Protein AF-A0A9D7J0Q0-F1 (afdb_monomer_lite)

pLDDT: mean 76.33, std 20.13, range [33.0, 96.69]

Sequence (189 aa):
MGLFKSYGYTCNYLFRRQQLNSDLSKLITLQDIDVEIKQIREEIDKLPQRQQELENRFAASVKEYLDLKQQFEDAQSEKIRIETDLENEQARHQKFKTDLMKATNEREYTTAVREIDVTRKNISLMETEILKLMERSKNLNLWWERKLPRWNRVELKWTNNWPNGQSLRKATRLVSKTCRQNVSHCLLS

Foldseek 3Di:
DPDDPPVVVVVVVVVVVVVVVVVVVVVVVVVVVVVVVVVVVVVVVVVVVVVVVVVVVVVVVVVVVVVLVVVLVVLVVVLVVLVVVLVVLVVVLVVLVVQCVVDPDPVSNVVSVVSNVVSVVVNVVSVVSSVVSVVVNVVSVVVVVVCVVVVVVVVVVVVVPDDDDPPVVVVVVVVVVVVVVVVVVVVPD

Secondary structure (DSSP, 8-state):
--SSSHHHHHHHHHHHHHHHHHHHHHHHHHHHHHHHHHHHHHHHHHHHHHHHHHHHHHHHHHHHHHHHHHHHHHHHHHHHHHHHHHHHHHHHHHHHHHHHHH--SHHHHHHHHHHHHHHHHHHHHHHHHHHHHHHHHHHHHHHHHHHHHHHHHHHHHHHTT-S--HHHHHHHHHHHHHHHHHHHHSS--

Structure (mmCIF, N/CA/C/O backbone):
data_AF-A0A9D7J0Q0-F1
#
_entry.id   AF-A0A9D7J0Q0-F1
#
loop_
_atom_site.group_PDB
_atom_site.id
_atom_site.type_symbol
_atom_site.label_atom_id
_atom_site.label_alt_id
_atom_site.label_comp_id
_atom_site.label_asym_id
_atom_site.label_entity_id
_atom_site.label_seq_id
_atom_site.pdbx_PDB_ins_code
_atom_site.Cartn_x
_atom_site.Cartn_y
_atom_site.Cartn_z
_atom_site.occupancy
_atom_site.B_iso_or_equiv
_atom_site.auth_seq_id
_atom_site.auth_comp_id
_atom_site.auth_asym_id
_atom_site.auth_atom_id
_atom_site.pdbx_PDB_model_num
ATOM 1 N N . MET A 1 1 ? 69.320 -9.229 -85.724 1.00 43.78 1 MET A N 1
ATOM 2 C CA . MET A 1 1 ? 68.885 -8.149 -84.806 1.00 43.78 1 MET A CA 1
ATOM 3 C C . MET A 1 1 ? 67.366 -8.181 -84.696 1.00 43.78 1 MET A C 1
ATOM 5 O O . MET A 1 1 ? 66.710 -7.742 -85.625 1.00 43.78 1 MET A O 1
ATOM 9 N N . GLY A 1 2 ? 66.791 -8.752 -83.632 1.00 49.19 2 GLY A N 1
ATOM 10 C CA . GLY A 1 2 ? 65.322 -8.861 -83.553 1.00 49.19 2 GLY A CA 1
ATOM 11 C C . GLY A 1 2 ? 64.697 -9.289 -82.223 1.00 49.19 2 GLY A C 1
ATOM 12 O O . GLY A 1 2 ? 63.479 -9.331 -82.147 1.00 49.19 2 GLY A O 1
ATOM 13 N N . LEU A 1 3 ? 65.469 -9.569 -81.164 1.00 43.19 3 LEU A N 1
ATOM 14 C CA . LEU A 1 3 ? 64.911 -10.136 -79.921 1.00 43.19 3 LEU A CA 1
ATOM 15 C C . LEU A 1 3 ? 64.939 -9.206 -78.696 1.00 43.19 3 LEU A C 1
ATOM 17 O O . LEU A 1 3 ? 64.535 -9.616 -77.616 1.00 43.19 3 LEU A O 1
ATOM 21 N N . PHE A 1 4 ? 65.341 -7.938 -78.837 1.00 42.06 4 PHE A N 1
ATOM 22 C CA . PHE A 1 4 ? 65.471 -7.031 -77.681 1.00 42.06 4 PHE A CA 1
ATOM 23 C C . PHE A 1 4 ? 64.271 -6.101 -77.428 1.00 42.06 4 PHE A C 1
ATOM 25 O O . PHE A 1 4 ? 64.212 -5.456 -76.387 1.00 42.06 4 PHE A O 1
ATOM 32 N N . LYS A 1 5 ? 63.281 -6.036 -78.333 1.00 46.69 5 LYS A N 1
ATOM 33 C CA . LYS A 1 5 ? 62.103 -5.157 -78.164 1.00 46.69 5 LYS A CA 1
ATOM 34 C C . LYS A 1 5 ? 60.914 -5.812 -77.446 1.00 46.69 5 LYS A C 1
ATOM 36 O O . LYS A 1 5 ? 60.019 -5.093 -77.027 1.00 46.69 5 LYS A O 1
ATOM 41 N N . SER A 1 6 ? 60.898 -7.136 -77.251 1.00 48.69 6 SER A N 1
ATOM 42 C CA . SER A 1 6 ? 59.745 -7.838 -76.650 1.00 48.69 6 SER A CA 1
ATOM 43 C C . SER A 1 6 ? 59.689 -7.767 -75.116 1.00 48.69 6 SER A C 1
ATOM 45 O O . SER A 1 6 ? 58.605 -7.862 -74.547 1.00 48.69 6 SER A O 1
ATOM 47 N N . TYR A 1 7 ? 60.825 -7.582 -74.436 1.00 48.62 7 TYR A N 1
ATOM 48 C CA . TYR A 1 7 ? 60.893 -7.617 -72.965 1.00 48.62 7 TYR A CA 1
ATOM 49 C C . TYR A 1 7 ? 60.497 -6.290 -72.286 1.00 48.62 7 TYR A C 1
ATOM 51 O O . TYR A 1 7 ? 60.171 -6.276 -71.102 1.00 48.62 7 TYR A O 1
ATOM 59 N N . GLY A 1 8 ? 60.472 -5.171 -73.023 1.00 49.75 8 GLY A N 1
ATOM 60 C CA . GLY A 1 8 ? 60.047 -3.867 -72.492 1.00 49.75 8 GLY A CA 1
ATOM 61 C C . GLY A 1 8 ? 58.525 -3.727 -72.333 1.00 49.75 8 GLY A C 1
ATOM 62 O O . GLY A 1 8 ? 58.056 -3.090 -71.390 1.00 49.75 8 GLY A O 1
ATOM 63 N N . TYR A 1 9 ? 57.742 -4.364 -73.212 1.00 50.78 9 TYR A N 1
ATOM 64 C CA . TYR A 1 9 ? 56.274 -4.291 -73.187 1.00 50.78 9 TYR A CA 1
ATOM 65 C C . TYR A 1 9 ? 55.643 -5.217 -72.135 1.00 50.78 9 TYR A C 1
ATOM 67 O O . TYR A 1 9 ? 54.609 -4.878 -71.560 1.00 50.78 9 TYR A O 1
ATOM 75 N N . THR A 1 10 ? 56.272 -6.354 -71.823 1.00 52.38 10 THR A N 1
ATOM 76 C CA . THR A 1 10 ? 55.788 -7.294 -70.796 1.00 52.38 10 THR A CA 1
ATOM 77 C C . THR A 1 10 ? 56.057 -6.795 -69.373 1.00 52.38 10 THR A C 1
ATOM 79 O O . THR A 1 10 ? 55.220 -6.988 -68.493 1.00 52.38 10 THR A O 1
ATOM 82 N N . CYS A 1 11 ? 57.159 -6.071 -69.149 1.00 51.66 11 CYS A N 1
ATOM 83 C CA . CYS A 1 11 ? 57.497 -5.488 -67.845 1.00 51.66 11 CYS A CA 1
ATOM 84 C C . CYS A 1 11 ? 56.530 -4.353 -67.435 1.00 51.66 11 CYS A C 1
ATOM 86 O O . CYS A 1 11 ? 56.058 -4.310 -66.299 1.00 51.66 11 CYS A O 1
ATOM 88 N N . ASN A 1 12 ? 56.135 -3.487 -68.380 1.00 58.19 12 ASN A N 1
ATOM 89 C CA . ASN A 1 12 ? 55.173 -2.402 -68.127 1.00 58.19 12 ASN A CA 1
ATOM 90 C C . ASN A 1 12 ? 53.746 -2.937 -67.868 1.00 58.19 12 ASN A C 1
ATOM 92 O O . ASN A 1 12 ? 53.028 -2.432 -67.004 1.00 58.19 12 ASN A O 1
ATOM 96 N N . TYR A 1 13 ? 53.350 -4.016 -68.557 1.00 63.59 13 TYR A N 1
ATOM 97 C CA . TYR A 1 13 ? 52.051 -4.663 -68.346 1.00 63.59 13 TYR A CA 1
ATOM 98 C C . TYR A 1 13 ? 51.945 -5.338 -66.968 1.00 63.59 13 TYR A C 1
ATOM 100 O O . TYR A 1 13 ? 50.916 -5.227 -66.302 1.00 63.59 13 TYR A O 1
ATOM 108 N N . LEU A 1 14 ? 53.014 -5.995 -66.505 1.00 63.38 14 LEU A N 1
ATOM 109 C CA . LEU A 1 14 ? 53.053 -6.635 -65.186 1.00 63.38 14 LEU A CA 1
ATOM 110 C C . LEU A 1 14 ? 53.037 -5.613 -64.041 1.00 63.38 14 LEU A C 1
ATOM 112 O O . LEU A 1 14 ? 52.266 -5.786 -63.098 1.00 63.38 14 LEU A O 1
ATOM 116 N N . PHE A 1 15 ? 53.807 -4.526 -64.149 1.00 68.88 15 PHE A N 1
ATOM 117 C CA . PHE A 1 15 ? 53.822 -3.459 -63.142 1.00 68.88 15 PHE A CA 1
ATOM 118 C C . PHE A 1 15 ? 52.465 -2.745 -63.042 1.00 68.88 15 PHE A C 1
ATOM 120 O O . PHE A 1 15 ? 51.911 -2.605 -61.953 1.00 68.88 15 PHE A O 1
ATOM 127 N N . ARG A 1 16 ? 51.857 -2.390 -64.184 1.00 71.25 16 ARG A N 1
ATOM 128 C CA . ARG A 1 16 ? 50.518 -1.782 -64.219 1.00 71.25 16 ARG A CA 1
ATOM 129 C C . ARG A 1 16 ? 49.450 -2.709 -63.636 1.00 71.25 16 ARG A C 1
ATOM 131 O O . ARG A 1 16 ? 48.559 -2.243 -62.937 1.00 71.25 16 ARG A O 1
ATOM 138 N N . ARG A 1 17 ? 49.539 -4.017 -63.888 1.00 71.19 17 ARG A N 1
ATOM 139 C CA . ARG A 1 17 ? 48.609 -5.013 -63.333 1.00 71.19 17 ARG A CA 1
ATOM 140 C C . ARG A 1 17 ? 48.770 -5.181 -61.820 1.00 71.19 17 ARG A C 1
ATOM 142 O O . ARG A 1 17 ? 47.769 -5.307 -61.126 1.00 71.19 17 ARG A O 1
ATOM 149 N N . GLN A 1 18 ? 49.997 -5.149 -61.301 1.00 74.31 18 GLN A N 1
ATOM 150 C CA . GLN A 1 18 ? 50.245 -5.161 -59.854 1.00 74.31 18 GLN A CA 1
ATOM 151 C C . GLN A 1 18 ? 49.706 -3.896 -59.177 1.00 74.31 18 GLN A C 1
ATOM 153 O O . GLN A 1 18 ? 49.067 -3.991 -58.131 1.00 74.31 18 GLN A O 1
ATOM 158 N N . GLN A 1 19 ? 49.893 -2.732 -59.802 1.00 76.69 19 GLN A N 1
ATOM 159 C CA . GLN A 1 19 ? 49.369 -1.463 -59.304 1.00 76.69 19 GLN A CA 1
ATOM 160 C C . GLN A 1 19 ? 47.833 -1.435 -59.323 1.00 76.69 19 GLN A C 1
ATOM 162 O O . GLN A 1 19 ? 47.224 -1.133 -58.304 1.00 76.69 19 GLN A O 1
ATOM 167 N N . LEU A 1 20 ? 47.208 -1.877 -60.421 1.00 82.75 20 LEU A N 1
ATOM 168 C CA . LEU A 1 20 ? 45.753 -2.042 -60.518 1.00 82.75 20 LEU A CA 1
ATOM 169 C C . LEU A 1 20 ? 45.203 -3.008 -59.461 1.00 82.75 20 LEU A C 1
ATOM 171 O O . LEU A 1 20 ? 44.183 -2.712 -58.853 1.00 82.75 20 LEU A O 1
ATOM 175 N N . ASN A 1 21 ? 45.878 -4.130 -59.198 1.00 82.19 21 ASN A N 1
ATOM 176 C CA . ASN A 1 21 ? 45.465 -5.065 -58.148 1.00 82.19 21 ASN A CA 1
ATOM 177 C C . ASN A 1 21 ? 45.582 -4.453 -56.741 1.00 82.19 21 ASN A C 1
ATOM 179 O O . ASN A 1 21 ? 44.721 -4.695 -55.901 1.00 82.19 21 ASN A O 1
ATOM 183 N N . SER A 1 22 ? 46.624 -3.656 -56.489 1.00 86.31 22 SER A N 1
ATOM 184 C CA . SER A 1 22 ? 46.800 -2.905 -55.237 1.00 86.31 22 SER A CA 1
ATOM 185 C C . SER A 1 22 ? 45.734 -1.820 -55.068 1.00 86.31 22 SER A C 1
ATOM 187 O O . SER A 1 22 ? 45.232 -1.594 -53.974 1.00 86.31 22 SER A O 1
ATOM 189 N N . ASP A 1 23 ? 45.392 -1.110 -56.136 1.00 85.50 23 ASP A N 1
ATOM 190 C CA . ASP A 1 23 ? 44.391 -0.048 -56.060 1.00 85.50 23 ASP A CA 1
ATOM 191 C C . ASP A 1 23 ? 42.982 -0.638 -55.929 1.00 85.50 23 ASP A C 1
ATOM 193 O O . ASP A 1 23 ? 42.169 -0.124 -55.165 1.00 85.50 23 ASP A O 1
ATOM 197 N N . LEU A 1 24 ? 42.724 -1.788 -56.561 1.00 88.00 24 LEU A N 1
ATOM 198 C CA . LEU A 1 24 ? 41.490 -2.546 -56.373 1.00 88.00 24 LEU A CA 1
ATOM 199 C C . LEU A 1 24 ? 41.361 -3.082 -54.940 1.00 88.00 24 LEU A C 1
ATOM 201 O O . LEU A 1 24 ? 40.282 -2.987 -54.362 1.00 88.00 24 LEU A O 1
ATOM 205 N N . SER A 1 25 ? 42.439 -3.596 -54.335 1.00 87.56 25 SER A N 1
ATOM 206 C CA . SER A 1 25 ? 42.388 -4.065 -52.944 1.00 87.56 25 SER A CA 1
ATOM 207 C C . SER A 1 25 ? 42.114 -2.924 -51.963 1.00 87.56 25 SER A C 1
ATOM 209 O O . SER A 1 25 ? 41.296 -3.090 -51.062 1.00 87.56 25 SER A O 1
ATOM 211 N N . LYS A 1 26 ? 42.705 -1.741 -52.179 1.00 89.94 26 LYS A N 1
ATOM 212 C CA . LYS A 1 26 ? 42.397 -0.535 -51.390 1.00 89.94 26 LYS A CA 1
ATOM 213 C C . LYS A 1 26 ? 40.935 -0.109 -51.533 1.00 89.94 26 LYS A C 1
ATOM 215 O O . LYS A 1 26 ? 40.311 0.262 -50.542 1.00 89.94 26 LYS A O 1
ATOM 220 N N . LEU A 1 27 ? 40.378 -0.172 -52.743 1.00 92.12 27 LEU A N 1
ATOM 221 C CA . LEU A 1 27 ? 38.968 0.152 -52.977 1.00 92.12 27 LEU A CA 1
ATOM 222 C C . LEU A 1 27 ? 38.024 -0.836 -52.286 1.00 92.12 27 LEU A C 1
ATOM 224 O O . LEU A 1 27 ? 37.023 -0.402 -51.726 1.00 92.12 27 LEU A O 1
ATOM 228 N N . ILE A 1 28 ? 38.364 -2.128 -52.262 1.00 92.12 28 ILE A N 1
ATOM 229 C CA . ILE A 1 28 ? 37.602 -3.139 -51.514 1.00 92.12 28 ILE A CA 1
ATOM 230 C C . ILE A 1 28 ? 37.645 -2.824 -50.016 1.00 92.12 28 ILE A C 1
ATOM 232 O O . ILE A 1 28 ? 36.597 -2.721 -49.392 1.00 92.12 28 ILE A O 1
ATOM 236 N N . THR A 1 29 ? 38.828 -2.547 -49.452 1.00 91.94 29 THR A N 1
ATOM 237 C CA . THR A 1 29 ? 38.927 -2.192 -48.024 1.00 91.94 29 THR A CA 1
ATOM 238 C C . THR A 1 29 ? 38.162 -0.917 -47.674 1.00 91.94 29 THR A C 1
ATOM 240 O O . THR A 1 29 ? 37.575 -0.826 -46.602 1.00 91.94 29 THR A O 1
ATOM 243 N N . LEU A 1 30 ? 38.138 0.069 -48.575 1.00 93.69 30 LEU A N 1
ATOM 244 C CA . LEU A 1 30 ? 37.361 1.290 -48.376 1.00 93.69 30 LEU A CA 1
ATOM 245 C C . LEU A 1 30 ? 35.856 0.999 -48.411 1.00 93.69 30 LEU A C 1
ATOM 247 O O . LEU A 1 30 ? 35.118 1.523 -47.583 1.00 93.69 30 LEU A O 1
ATOM 251 N N . GLN A 1 31 ? 35.414 0.142 -49.332 1.00 93.62 31 GLN A N 1
ATOM 252 C CA . GLN A 1 31 ? 34.022 -0.283 -49.417 1.00 93.62 31 GLN A CA 1
ATOM 253 C C . GLN A 1 31 ? 33.580 -1.041 -48.159 1.00 93.62 31 GLN A C 1
ATOM 255 O O . GLN A 1 31 ? 32.482 -0.787 -47.667 1.00 93.62 31 GLN A O 1
ATOM 260 N N . ASP A 1 32 ? 34.424 -1.924 -47.624 1.00 94.19 32 ASP A N 1
ATOM 261 C CA . ASP A 1 32 ? 34.142 -2.651 -46.383 1.00 94.19 32 ASP A CA 1
ATOM 262 C C . ASP A 1 32 ? 33.976 -1.674 -45.207 1.00 94.19 32 ASP A C 1
ATOM 264 O O . ASP A 1 32 ? 32.974 -1.725 -44.492 1.00 94.19 32 ASP A O 1
ATOM 268 N N . ILE A 1 33 ? 34.890 -0.704 -45.079 1.00 92.94 33 ILE A N 1
ATOM 269 C CA . ILE A 1 33 ? 34.807 0.359 -44.067 1.00 92.94 33 ILE A CA 1
ATOM 270 C C . ILE A 1 33 ? 33.535 1.203 -44.251 1.00 92.94 33 ILE A C 1
ATOM 272 O O . ILE A 1 33 ? 32.860 1.524 -43.275 1.00 92.94 33 ILE A O 1
ATOM 276 N N . ASP A 1 34 ? 33.160 1.549 -45.483 1.00 94.69 34 ASP A N 1
ATOM 277 C CA . ASP A 1 34 ? 31.934 2.307 -45.755 1.00 94.69 34 ASP A CA 1
ATOM 278 C C . ASP A 1 34 ? 30.666 1.523 -45.379 1.00 94.69 34 ASP A C 1
ATOM 280 O O . ASP A 1 34 ? 29.681 2.113 -44.919 1.00 94.69 34 ASP A O 1
ATOM 284 N N . VAL A 1 35 ? 30.668 0.198 -45.555 1.00 94.62 35 VAL A N 1
ATOM 285 C CA . VAL A 1 35 ? 29.573 -0.680 -45.116 1.00 94.62 35 VAL A CA 1
ATOM 286 C C . VAL A 1 35 ? 29.506 -0.732 -43.590 1.00 94.62 35 VAL A C 1
ATOM 288 O O . VAL A 1 35 ? 28.417 -0.567 -43.037 1.00 94.62 35 VAL A O 1
ATOM 291 N N . GLU A 1 36 ? 30.640 -0.875 -42.905 1.00 93.44 36 GLU A N 1
ATOM 292 C CA . GLU A 1 36 ? 30.705 -0.835 -41.438 1.00 93.44 36 GLU A CA 1
ATOM 293 C C . GLU A 1 36 ? 30.216 0.511 -40.883 1.00 93.44 36 GLU A C 1
ATOM 295 O O . GLU A 1 36 ? 29.391 0.552 -39.968 1.00 93.44 36 GLU A O 1
ATOM 300 N N . ILE A 1 37 ? 30.636 1.632 -41.482 1.00 92.50 37 ILE A N 1
ATOM 301 C CA . ILE A 1 37 ? 30.180 2.973 -41.092 1.00 92.50 37 ILE A CA 1
ATOM 302 C C . ILE A 1 37 ? 28.661 3.094 -41.244 1.00 92.50 37 ILE A C 1
ATOM 304 O O . ILE A 1 37 ? 28.004 3.671 -40.374 1.00 92.50 37 ILE A O 1
ATOM 308 N N . LYS A 1 38 ? 28.084 2.566 -42.329 1.00 93.19 38 LYS A N 1
ATOM 309 C CA . LYS A 1 38 ? 26.626 2.573 -42.526 1.00 93.19 38 LYS A CA 1
ATOM 310 C C . LYS A 1 38 ? 25.908 1.751 -41.461 1.00 93.19 38 LYS A C 1
ATOM 312 O O . LYS A 1 38 ? 24.950 2.252 -40.881 1.00 93.19 38 LYS A O 1
ATOM 317 N N . GLN A 1 39 ? 26.397 0.552 -41.151 1.00 92.06 39 GLN A N 1
ATOM 318 C CA . GLN A 1 39 ? 25.819 -0.298 -40.105 1.00 92.06 39 GLN A CA 1
ATOM 319 C C . GLN A 1 39 ? 25.850 0.392 -38.736 1.00 92.06 39 GLN A C 1
ATOM 321 O O . GLN A 1 39 ? 24.825 0.461 -38.060 1.00 92.06 39 GLN A O 1
ATOM 326 N N . ILE A 1 40 ? 26.987 0.985 -38.360 1.00 90.88 40 ILE A N 1
ATOM 327 C CA . ILE A 1 40 ? 27.129 1.712 -37.091 1.00 90.88 40 ILE A CA 1
ATOM 328 C C . ILE A 1 40 ? 26.181 2.917 -37.038 1.00 90.88 40 ILE A C 1
ATOM 330 O O . ILE A 1 40 ? 25.560 3.167 -36.007 1.00 90.88 40 ILE A O 1
ATOM 334 N N . ARG A 1 41 ? 26.022 3.659 -38.141 1.00 90.81 41 ARG A N 1
ATOM 335 C CA . ARG A 1 41 ? 25.072 4.783 -38.209 1.00 90.81 41 ARG A CA 1
ATOM 336 C C . ARG A 1 41 ? 23.630 4.320 -38.031 1.00 90.81 41 ARG A C 1
ATOM 338 O O . ARG A 1 41 ? 22.913 4.898 -37.223 1.00 90.81 41 ARG A O 1
ATOM 345 N N . GLU A 1 42 ? 23.231 3.242 -38.700 1.00 91.19 42 GLU A N 1
ATOM 346 C CA . GLU A 1 42 ? 21.897 2.664 -38.520 1.00 91.19 42 GLU A CA 1
ATOM 347 C C . GLU A 1 42 ? 21.654 2.178 -37.086 1.00 91.19 42 GLU A C 1
ATOM 349 O O . GLU A 1 42 ? 20.531 2.252 -36.585 1.00 91.19 42 GLU A O 1
ATOM 354 N N . GLU A 1 43 ? 22.678 1.651 -36.413 1.00 87.25 43 GLU A N 1
ATOM 355 C CA . GLU A 1 43 ? 22.579 1.288 -35.001 1.00 87.25 43 GLU A CA 1
ATOM 356 C C . GLU A 1 43 ? 22.410 2.519 -34.111 1.00 87.25 43 GLU A C 1
ATOM 358 O O . GLU A 1 43 ? 21.527 2.513 -33.251 1.00 87.25 43 GLU A O 1
ATOM 363 N N . ILE A 1 44 ? 23.187 3.582 -34.348 1.00 89.19 44 ILE A N 1
ATOM 364 C CA . ILE A 1 44 ? 23.072 4.861 -33.633 1.00 89.19 44 ILE A CA 1
ATOM 365 C C . ILE A 1 44 ? 21.671 5.450 -33.800 1.00 89.19 44 ILE A C 1
ATOM 367 O O . ILE A 1 44 ? 21.079 5.866 -32.807 1.00 89.19 44 ILE A O 1
ATOM 371 N N . ASP A 1 45 ? 21.105 5.409 -35.005 1.00 89.31 45 ASP A N 1
ATOM 372 C CA . ASP A 1 45 ? 19.760 5.924 -35.280 1.00 89.31 45 ASP A CA 1
ATOM 373 C C . ASP A 1 45 ? 18.661 5.105 -34.576 1.00 89.31 45 ASP A C 1
ATOM 375 O O . ASP A 1 45 ? 17.614 5.638 -34.206 1.00 89.31 45 ASP A O 1
ATOM 379 N N . LYS A 1 46 ? 18.905 3.813 -34.309 1.00 87.62 46 LYS A N 1
ATOM 380 C CA . LYS A 1 46 ? 17.989 2.931 -33.556 1.00 87.62 46 LYS A CA 1
ATOM 381 C C . LYS A 1 46 ? 18.119 3.079 -32.034 1.00 87.62 46 LYS A C 1
ATOM 383 O O . LYS A 1 46 ? 17.186 2.726 -31.306 1.00 87.62 46 LYS A O 1
ATOM 388 N N . LEU A 1 47 ? 19.249 3.573 -31.519 1.00 81.06 47 LEU A N 1
ATOM 389 C CA . LEU A 1 47 ? 19.462 3.787 -30.082 1.00 81.06 47 LEU A CA 1
ATOM 390 C C . LEU A 1 47 ? 18.455 4.743 -29.419 1.00 81.06 47 LEU A C 1
ATOM 392 O O . LEU A 1 47 ? 17.944 4.353 -28.368 1.00 81.06 47 LEU A O 1
ATOM 396 N N . PRO A 1 48 ? 18.121 5.936 -29.958 1.00 85.44 48 PRO A N 1
ATOM 397 C CA . PRO A 1 48 ? 17.184 6.849 -29.302 1.00 85.44 48 PRO A CA 1
ATOM 398 C C . PRO A 1 48 ? 15.789 6.234 -29.159 1.00 85.44 48 PRO A C 1
ATOM 400 O O . PRO A 1 48 ? 15.171 6.361 -28.106 1.00 85.44 48 PRO A O 1
ATOM 403 N N . GLN A 1 49 ? 15.322 5.483 -30.161 1.00 84.00 49 GLN A N 1
ATOM 404 C CA . GLN A 1 49 ? 14.044 4.777 -30.071 1.00 84.00 49 GLN A CA 1
ATOM 405 C C . GLN A 1 49 ? 14.070 3.717 -28.960 1.00 84.00 49 GLN A C 1
ATOM 407 O O . GLN A 1 49 ? 13.165 3.658 -28.128 1.00 84.00 49 GLN A O 1
ATOM 412 N N . ARG A 1 50 ? 15.141 2.915 -28.885 1.00 78.75 50 ARG A N 1
ATOM 413 C CA . ARG A 1 50 ? 15.318 1.922 -27.812 1.00 78.75 50 ARG A CA 1
ATOM 414 C C . ARG A 1 50 ? 15.415 2.569 -26.431 1.00 78.75 50 ARG A C 1
ATOM 416 O O . ARG A 1 50 ? 14.888 2.015 -25.468 1.00 78.75 50 ARG A O 1
ATOM 423 N N . GLN A 1 51 ? 16.080 3.720 -26.326 1.00 79.31 51 GLN A N 1
ATOM 424 C CA . GLN A 1 51 ? 16.159 4.497 -25.089 1.00 79.31 51 GLN A CA 1
ATOM 425 C C . GLN A 1 51 ? 14.773 4.973 -24.665 1.00 79.31 51 GLN A C 1
ATOM 427 O O . GLN A 1 51 ? 14.370 4.703 -23.538 1.00 79.31 51 GLN A O 1
ATOM 432 N N . GLN A 1 52 ? 14.007 5.571 -25.576 1.00 78.75 52 GLN A N 1
ATOM 433 C CA . GLN A 1 52 ? 12.664 6.060 -25.283 1.00 78.75 52 GLN A CA 1
ATOM 434 C C . GLN A 1 52 ? 11.709 4.928 -24.877 1.00 78.75 52 GLN A C 1
ATOM 436 O O . GLN A 1 52 ? 10.951 5.056 -23.917 1.00 78.75 52 GLN A O 1
ATOM 441 N N . GLU A 1 53 ? 11.759 3.781 -25.556 1.00 79.94 53 GLU A N 1
ATOM 442 C CA . GLU A 1 53 ? 10.976 2.601 -25.174 1.00 79.94 53 GLU A CA 1
ATOM 443 C C . GLU A 1 53 ? 11.331 2.104 -23.766 1.00 79.94 53 GLU A C 1
ATOM 445 O O . GLU A 1 53 ? 10.450 1.724 -22.988 1.00 79.94 53 GLU A O 1
ATOM 450 N N . LEU A 1 54 ? 12.619 2.107 -23.424 1.00 79.50 54 LEU A N 1
ATOM 451 C CA . LEU A 1 54 ? 13.113 1.682 -22.120 1.00 79.50 54 LEU A CA 1
ATOM 452 C C . LEU A 1 54 ? 12.729 2.672 -21.016 1.00 79.50 54 LEU A C 1
ATOM 454 O O . LEU A 1 54 ? 12.276 2.243 -19.955 1.00 79.50 54 LEU A O 1
ATOM 458 N N . GLU A 1 55 ? 12.839 3.973 -21.283 1.00 76.62 55 GLU A N 1
ATOM 459 C CA . GLU A 1 55 ? 12.392 5.048 -20.396 1.00 76.62 55 GLU A CA 1
ATOM 460 C C . GLU A 1 55 ? 10.887 4.968 -20.137 1.00 76.62 55 GLU A C 1
ATOM 462 O O . GLU A 1 55 ? 10.466 5.019 -18.984 1.00 76.62 55 GLU A O 1
ATOM 467 N N . ASN A 1 56 ? 10.075 4.731 -21.170 1.00 77.69 56 ASN A N 1
ATOM 468 C CA . ASN A 1 56 ? 8.627 4.573 -21.029 1.00 77.69 56 ASN A CA 1
ATOM 469 C C . ASN A 1 56 ? 8.262 3.357 -20.167 1.00 77.69 56 ASN A C 1
ATOM 471 O O . ASN A 1 56 ? 7.432 3.451 -19.260 1.00 77.69 56 ASN A O 1
ATOM 475 N N . ARG A 1 57 ? 8.908 2.207 -20.404 1.00 77.00 57 ARG A N 1
ATOM 476 C CA . ARG A 1 57 ? 8.711 0.996 -19.585 1.00 77.00 57 ARG A CA 1
ATOM 477 C C . ARG A 1 57 ? 9.143 1.215 -18.139 1.00 77.00 57 ARG A C 1
ATOM 479 O O . ARG A 1 57 ? 8.503 0.703 -17.216 1.00 77.00 57 ARG A O 1
ATOM 486 N N . PHE A 1 58 ? 10.219 1.968 -17.937 1.00 77.44 58 PHE A N 1
ATOM 487 C CA . PHE A 1 58 ? 10.712 2.307 -16.612 1.00 77.44 58 PHE A CA 1
ATOM 488 C C . PHE A 1 58 ? 9.752 3.248 -15.886 1.00 77.44 58 PHE A C 1
ATOM 490 O O . PHE A 1 58 ? 9.356 2.951 -14.764 1.00 77.44 58 PHE A O 1
ATOM 497 N N . ALA A 1 59 ? 9.305 4.321 -16.538 1.00 73.19 59 ALA A N 1
ATOM 498 C CA . ALA A 1 59 ? 8.333 5.257 -15.988 1.00 73.19 59 ALA A CA 1
ATOM 499 C C . ALA A 1 59 ? 7.024 4.554 -15.598 1.00 73.19 59 ALA A C 1
ATOM 501 O O . ALA A 1 59 ? 6.516 4.776 -14.500 1.00 73.19 59 ALA A O 1
ATOM 502 N N . ALA A 1 60 ? 6.523 3.644 -16.441 1.00 78.00 60 ALA A N 1
ATOM 503 C CA . ALA A 1 60 ? 5.362 2.818 -16.116 1.00 78.00 60 ALA A CA 1
ATOM 504 C C . ALA A 1 60 ? 5.607 1.950 -14.868 1.00 78.00 60 ALA A C 1
ATOM 506 O O . ALA A 1 60 ? 4.805 1.963 -13.938 1.00 78.00 60 ALA A O 1
ATOM 507 N N . SER A 1 61 ? 6.758 1.276 -14.799 1.00 75.69 61 SER A N 1
ATOM 508 C CA . SER A 1 61 ? 7.125 0.430 -13.654 1.00 75.69 61 SER A CA 1
ATOM 509 C C . SER A 1 61 ? 7.297 1.227 -12.355 1.00 75.69 61 SER A C 1
ATOM 511 O O . SER A 1 61 ? 6.947 0.742 -11.282 1.00 75.69 61 SER A O 1
ATOM 513 N N . VAL A 1 62 ? 7.835 2.448 -12.435 1.00 76.69 62 VAL A N 1
ATOM 514 C CA . VAL A 1 62 ? 7.971 3.362 -11.290 1.00 76.69 62 VAL A CA 1
ATOM 515 C C . VAL A 1 62 ? 6.608 3.888 -10.849 1.00 76.69 62 VAL A C 1
ATOM 517 O O . VAL A 1 62 ? 6.353 3.994 -9.654 1.00 76.69 62 VAL A O 1
ATOM 520 N N . LYS A 1 63 ? 5.703 4.185 -11.784 1.00 78.38 63 LYS A N 1
ATOM 521 C CA . LYS A 1 63 ? 4.337 4.592 -11.445 1.00 78.38 63 LYS A CA 1
ATOM 522 C C . LYS A 1 63 ? 3.592 3.473 -10.718 1.00 78.38 63 LYS A C 1
ATOM 524 O O . LYS A 1 63 ? 3.019 3.727 -9.666 1.00 78.38 63 LYS A O 1
ATOM 529 N N . GLU A 1 64 ? 3.659 2.244 -11.232 1.00 81.00 64 GLU A N 1
ATOM 530 C CA . GLU A 1 64 ? 3.117 1.058 -10.552 1.00 81.00 64 GLU A CA 1
ATOM 531 C C . GLU A 1 64 ? 3.726 0.876 -9.155 1.00 81.00 64 GLU A C 1
ATOM 533 O O . GLU A 1 64 ? 3.016 0.564 -8.203 1.00 81.00 64 GLU A O 1
ATOM 538 N N . TYR A 1 65 ? 5.041 1.088 -9.024 1.00 78.38 65 TYR A N 1
ATOM 539 C CA . TYR A 1 65 ? 5.747 1.029 -7.744 1.00 78.38 65 TYR A CA 1
ATOM 540 C C . TYR A 1 65 ? 5.171 2.036 -6.742 1.00 78.38 65 TYR A C 1
ATOM 542 O O . TYR A 1 65 ? 4.870 1.674 -5.606 1.00 78.38 65 TYR A O 1
ATOM 550 N N . LEU A 1 66 ? 5.036 3.297 -7.154 1.00 77.88 66 LEU A N 1
ATOM 551 C CA . LEU A 1 66 ? 4.577 4.371 -6.278 1.00 77.88 66 LEU A CA 1
ATOM 552 C C . LEU A 1 66 ? 3.116 4.178 -5.878 1.00 77.88 66 LEU A C 1
ATOM 554 O O . LEU A 1 66 ? 2.793 4.356 -4.710 1.00 77.88 66 LEU A O 1
ATOM 558 N N . ASP A 1 67 ? 2.267 3.755 -6.813 1.00 84.31 67 ASP A N 1
ATOM 559 C CA . ASP A 1 67 ? 0.859 3.467 -6.540 1.00 84.31 67 ASP A CA 1
ATOM 560 C C . ASP A 1 67 ? 0.705 2.330 -5.524 1.00 84.31 67 ASP A C 1
ATOM 562 O O . ASP A 1 67 ? 0.023 2.468 -4.511 1.00 84.31 67 ASP A O 1
ATOM 566 N N . LEU A 1 68 ? 1.423 1.222 -5.723 1.00 84.19 68 LEU A N 1
ATOM 567 C CA . LEU A 1 68 ? 1.346 0.094 -4.801 1.00 84.19 68 LEU A CA 1
ATOM 568 C C . LEU A 1 68 ? 1.941 0.425 -3.426 1.00 84.19 68 LEU A C 1
ATOM 570 O O . LEU A 1 68 ? 1.481 -0.084 -2.404 1.00 84.19 68 LEU A O 1
ATOM 574 N N . LYS A 1 69 ? 2.958 1.290 -3.389 1.00 82.94 69 LYS A N 1
ATOM 575 C CA . LYS A 1 69 ? 3.517 1.803 -2.141 1.00 82.94 69 LYS A CA 1
ATOM 576 C C . LYS A 1 69 ? 2.490 2.663 -1.401 1.00 82.94 69 LYS A C 1
ATOM 578 O O . LYS A 1 69 ? 2.298 2.449 -0.208 1.00 82.94 69 LYS A O 1
ATOM 583 N N . GLN A 1 70 ? 1.810 3.567 -2.103 1.00 87.00 70 GLN A N 1
ATOM 584 C CA . GLN A 1 70 ? 0.754 4.389 -1.518 1.00 87.00 70 GLN A CA 1
ATOM 585 C C . GLN A 1 70 ? -0.354 3.509 -0.931 1.00 87.00 70 GLN A C 1
ATOM 587 O O . GLN A 1 70 ? -0.706 3.664 0.229 1.00 87.00 70 GLN A O 1
ATOM 592 N N . GLN A 1 71 ? -0.813 2.496 -1.672 1.00 88.19 71 GLN A N 1
ATOM 593 C CA . GLN A 1 71 ? -1.824 1.555 -1.179 1.00 88.19 71 GLN A CA 1
ATOM 594 C C . GLN A 1 71 ? -1.389 0.798 0.086 1.00 88.19 71 GLN A C 1
ATOM 596 O O . GLN A 1 71 ? -2.228 0.453 0.920 1.00 88.19 71 GLN A O 1
ATOM 601 N N . PHE A 1 72 ? -0.095 0.496 0.223 1.00 87.75 72 PHE A N 1
ATOM 602 C CA . PHE A 1 72 ? 0.444 -0.135 1.426 1.00 87.75 72 PHE A CA 1
ATOM 603 C C . PHE A 1 72 ? 0.446 0.829 2.617 1.00 87.75 72 PHE A C 1
ATOM 605 O O . PHE A 1 72 ? 0.015 0.444 3.703 1.00 87.75 72 PHE A O 1
ATOM 612 N N . GLU A 1 73 ? 0.914 2.063 2.416 1.00 87.69 73 GLU A N 1
ATOM 613 C CA . GLU A 1 73 ? 0.931 3.106 3.449 1.00 87.69 73 GLU A CA 1
ATOM 614 C C . GLU A 1 73 ? -0.494 3.456 3.903 1.00 87.69 73 GLU A C 1
ATOM 616 O O . GLU A 1 73 ? -0.763 3.490 5.105 1.00 87.69 73 GLU A O 1
ATOM 621 N N . ASP A 1 74 ? -1.429 3.586 2.962 1.00 91.19 74 ASP A N 1
ATOM 622 C CA . ASP A 1 74 ? -2.847 3.813 3.240 1.00 91.19 74 ASP A CA 1
ATOM 623 C C . ASP A 1 74 ? -3.430 2.667 4.077 1.00 91.19 74 ASP A C 1
ATOM 625 O O . ASP A 1 74 ? -4.013 2.915 5.130 1.00 91.19 74 ASP A O 1
ATOM 629 N N . ALA A 1 75 ? -3.210 1.406 3.679 1.00 90.94 75 ALA A N 1
ATOM 630 C CA . ALA A 1 75 ? -3.695 0.243 4.428 1.00 90.94 75 ALA A CA 1
ATOM 631 C C . ALA A 1 75 ? -3.120 0.161 5.854 1.00 90.94 75 ALA A C 1
ATOM 633 O O . ALA A 1 75 ? -3.816 -0.274 6.770 1.00 90.94 75 ALA A O 1
ATOM 634 N N . GLN A 1 76 ? -1.866 0.575 6.053 1.00 90.94 76 GLN A N 1
ATOM 635 C CA . GLN A 1 76 ? -1.237 0.630 7.375 1.00 90.94 76 GLN A CA 1
ATOM 636 C C . GLN A 1 76 ? -1.808 1.761 8.235 1.00 90.94 76 GLN A C 1
ATOM 638 O O . GLN A 1 76 ? -2.125 1.543 9.402 1.00 90.94 76 GLN A O 1
ATOM 643 N N . SER A 1 77 ? -1.987 2.953 7.663 1.00 93.31 77 SER A N 1
ATOM 644 C CA . SER A 1 77 ? -2.599 4.079 8.378 1.00 93.31 77 SER A CA 1
ATOM 645 C C . SER A 1 77 ? -4.046 3.781 8.786 1.00 93.31 77 SER A C 1
ATOM 647 O O . SER A 1 77 ? -4.445 4.056 9.916 1.00 9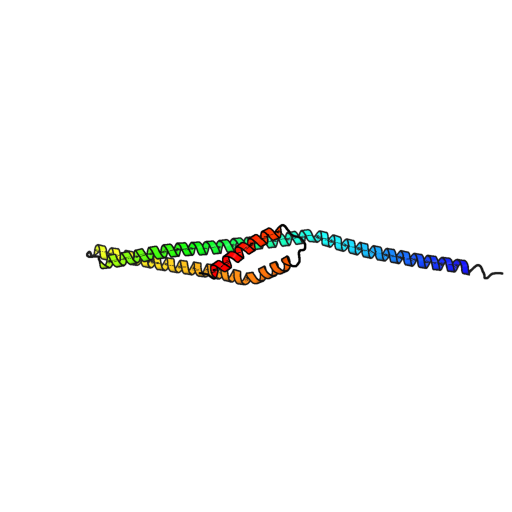3.31 77 SER A O 1
ATOM 649 N N . GLU A 1 78 ? -4.801 3.136 7.896 1.00 93.88 78 GLU A N 1
ATOM 650 C CA . GLU A 1 78 ? -6.173 2.704 8.136 1.00 93.88 78 GLU A CA 1
ATOM 651 C C . GLU A 1 78 ? -6.234 1.664 9.257 1.00 93.88 78 GLU A C 1
ATOM 653 O O . GLU A 1 78 ? -7.038 1.793 10.175 1.00 93.88 78 GLU A O 1
ATOM 658 N N . LYS A 1 79 ? -5.321 0.683 9.246 1.00 93.81 79 LYS A N 1
ATOM 659 C CA . LYS A 1 79 ? -5.196 -0.304 10.323 1.00 93.81 79 LYS A CA 1
ATOM 660 C C . LYS A 1 79 ? -5.009 0.377 11.680 1.00 93.81 79 LYS A C 1
ATOM 662 O O . LYS A 1 79 ? -5.742 0.061 12.608 1.00 93.81 79 LYS A O 1
ATOM 667 N N . ILE A 1 80 ? -4.069 1.318 11.785 1.00 94.19 80 ILE A N 1
ATOM 668 C CA . ILE A 1 80 ? -3.784 2.034 13.041 1.00 94.19 80 ILE A CA 1
ATOM 669 C C . ILE A 1 80 ? -5.016 2.813 13.518 1.00 94.19 80 ILE A C 1
ATOM 671 O O . ILE A 1 80 ? -5.319 2.831 14.714 1.00 94.19 80 ILE A O 1
ATOM 675 N N . ARG A 1 81 ? -5.754 3.440 12.591 1.00 96.12 81 ARG A N 1
ATOM 676 C CA . ARG A 1 81 ? -6.995 4.151 12.918 1.00 96.12 81 ARG A CA 1
ATOM 677 C C . ARG A 1 81 ? -8.033 3.202 13.515 1.00 96.12 81 ARG A C 1
ATOM 679 O O . ARG A 1 81 ? -8.520 3.462 14.609 1.00 96.12 81 ARG A O 1
ATOM 686 N N . ILE A 1 82 ? -8.313 2.087 12.840 1.00 94.62 82 ILE A N 1
ATOM 687 C CA . ILE A 1 82 ? -9.302 1.107 13.309 1.00 94.62 82 ILE A CA 1
ATOM 688 C C . ILE A 1 82 ? -8.849 0.443 14.615 1.00 94.62 82 ILE A C 1
ATOM 690 O O . ILE A 1 82 ? -9.679 0.188 15.478 1.00 94.62 82 ILE A O 1
ATOM 694 N N . GLU A 1 83 ? -7.550 0.204 14.815 1.00 94.56 83 GLU A N 1
ATOM 695 C CA . GLU A 1 83 ? -7.017 -0.295 16.094 1.00 94.56 83 GLU A CA 1
ATOM 696 C C . GLU A 1 83 ? -7.273 0.686 17.246 1.00 94.56 83 GLU A C 1
ATOM 698 O O . GLU A 1 83 ? -7.659 0.269 18.338 1.00 94.56 83 GLU A O 1
ATOM 703 N N . THR A 1 84 ? -7.135 1.988 16.991 1.00 96.38 84 THR A N 1
ATOM 704 C CA . THR A 1 84 ? -7.454 3.031 17.979 1.00 96.38 84 THR A CA 1
ATOM 705 C C . THR A 1 84 ? -8.956 3.066 18.281 1.00 96.38 84 THR A C 1
ATOM 707 O O . THR A 1 84 ? -9.370 3.157 19.438 1.00 96.38 84 THR A O 1
ATOM 710 N N . ASP A 1 85 ? -9.795 2.963 17.249 1.00 95.12 85 ASP A N 1
ATOM 711 C CA . ASP A 1 85 ? -11.252 2.918 17.406 1.00 95.12 85 ASP A CA 1
ATOM 712 C C . ASP A 1 85 ? -11.708 1.649 18.148 1.00 95.12 85 ASP A C 1
ATOM 714 O O . ASP A 1 85 ? -12.597 1.715 19.001 1.00 95.12 85 ASP A O 1
ATOM 718 N N . LEU A 1 86 ? -11.047 0.516 17.899 1.00 96.38 86 LEU A N 1
ATOM 719 C CA . LEU A 1 86 ? -11.268 -0.746 18.598 1.00 96.38 86 LEU A CA 1
ATOM 720 C C . LEU A 1 86 ? -10.968 -0.616 20.095 1.00 96.38 86 LEU A C 1
ATOM 722 O O . LEU A 1 86 ? -11.778 -1.053 20.912 1.00 96.38 86 LEU A O 1
ATOM 726 N N . GLU A 1 87 ? -9.847 0.004 20.471 1.00 95.81 87 GLU A N 1
ATOM 727 C CA . GLU A 1 87 ? -9.499 0.240 21.879 1.00 95.81 87 GLU A CA 1
ATOM 728 C C . GLU A 1 87 ? -10.558 1.113 22.577 1.00 95.81 87 GLU A C 1
ATOM 730 O O . GLU A 1 87 ? -11.007 0.810 23.688 1.00 95.81 87 GLU A O 1
ATOM 735 N N . ASN A 1 88 ? -11.042 2.152 21.891 1.00 96.00 88 ASN A N 1
ATOM 736 C CA . ASN A 1 88 ? -12.114 3.010 22.392 1.00 96.00 88 ASN A CA 1
ATOM 737 C C . ASN A 1 88 ? -13.435 2.244 22.594 1.00 96.00 88 ASN A C 1
ATOM 739 O O . ASN A 1 88 ? -14.098 2.413 23.624 1.00 96.00 88 ASN A O 1
ATOM 743 N N . GLU A 1 89 ? -13.827 1.391 21.644 1.00 94.44 89 GLU A N 1
ATOM 744 C CA . GLU A 1 89 ? -15.029 0.554 21.756 1.00 94.44 89 GLU A CA 1
ATOM 745 C C . GLU A 1 89 ? -14.886 -0.527 22.837 1.00 94.44 89 GLU A C 1
ATOM 747 O O . GLU A 1 89 ? -15.832 -0.774 23.588 1.00 94.44 89 GLU A O 1
ATOM 752 N N . GLN A 1 90 ? -13.698 -1.109 23.014 1.00 95.38 90 GLN A N 1
ATOM 753 C CA . GLN A 1 90 ? -13.405 -2.025 24.121 1.00 95.38 90 GLN A CA 1
ATOM 754 C C . GLN A 1 90 ? -13.522 -1.325 25.482 1.00 95.38 90 GLN A C 1
ATOM 756 O O . GLN A 1 90 ? -14.126 -1.870 26.412 1.00 95.38 90 GLN A O 1
ATOM 761 N N . ALA A 1 91 ? -13.027 -0.090 25.600 1.00 96.38 91 ALA A N 1
ATOM 762 C CA . ALA A 1 91 ? -13.186 0.710 26.811 1.00 96.38 91 ALA A CA 1
ATOM 763 C C . ALA A 1 91 ? -14.665 1.029 27.103 1.00 96.38 91 ALA A C 1
ATOM 765 O O . ALA A 1 91 ? -15.100 0.948 28.255 1.00 96.38 91 ALA A O 1
ATOM 766 N N . ARG A 1 92 ? -15.468 1.349 26.075 1.00 94.06 92 ARG A N 1
ATOM 767 C CA . ARG A 1 92 ? -16.929 1.539 26.199 1.00 94.06 92 ARG A CA 1
ATOM 768 C C . ARG A 1 92 ? -17.634 0.257 26.627 1.00 94.06 92 ARG A C 1
ATOM 770 O O . ARG A 1 92 ? -18.433 0.283 27.560 1.00 94.06 92 ARG A O 1
ATOM 777 N N . HIS A 1 93 ? -17.285 -0.869 26.016 1.00 94.88 93 HIS A N 1
ATOM 778 C CA . HIS A 1 93 ? -17.818 -2.178 26.370 1.00 94.88 93 HIS A CA 1
ATOM 779 C C . HIS A 1 93 ? -17.547 -2.528 27.841 1.00 94.88 93 HIS A C 1
ATOM 781 O O . HIS A 1 93 ? -18.435 -3.008 28.549 1.00 94.88 93 HIS A O 1
ATOM 787 N N . GLN A 1 94 ? -16.339 -2.237 28.333 1.00 95.56 94 GLN A N 1
ATOM 788 C CA . GLN A 1 94 ? -15.997 -2.452 29.736 1.00 95.56 94 GLN A CA 1
ATOM 789 C C . GLN A 1 94 ? -16.788 -1.528 30.673 1.00 95.56 94 GLN A C 1
ATOM 791 O O . GLN A 1 94 ? -17.242 -1.986 31.722 1.00 95.56 94 GLN A O 1
ATOM 796 N N . LYS A 1 95 ? -17.017 -0.264 30.288 1.00 95.19 95 LYS A N 1
ATOM 797 C CA . LYS A 1 95 ? -17.885 0.656 31.042 1.00 95.19 95 LYS A CA 1
ATOM 798 C C . LYS A 1 95 ? -19.311 0.116 31.152 1.00 95.19 95 LYS A C 1
ATOM 800 O O . LYS A 1 95 ? -19.804 -0.032 32.267 1.00 95.19 95 LYS A O 1
ATOM 805 N N . PHE A 1 96 ? -19.923 -0.309 30.046 1.00 94.19 96 PHE A N 1
ATOM 806 C CA . PHE A 1 96 ? -21.277 -0.871 30.078 1.00 94.19 96 PHE A CA 1
ATOM 807 C C . PHE A 1 96 ? -21.372 -2.159 30.902 1.00 94.19 96 PHE A C 1
ATOM 809 O O . PHE A 1 96 ? -22.357 -2.359 31.609 1.00 94.19 96 PHE A O 1
ATOM 816 N N . LYS A 1 97 ? -20.330 -3.002 30.903 1.00 94.00 97 LYS A N 1
ATOM 817 C CA . LYS A 1 97 ? -20.238 -4.141 31.8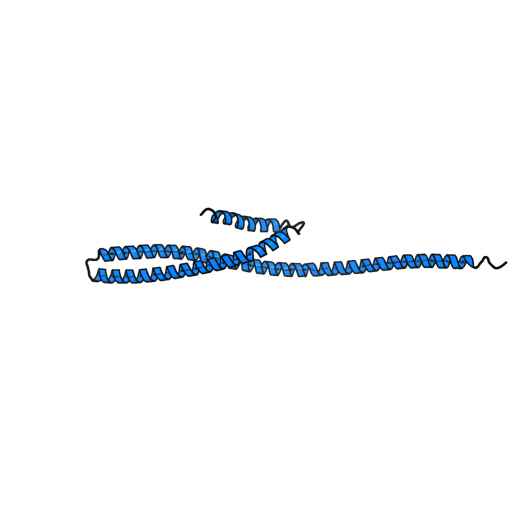32 1.00 94.00 97 LYS A CA 1
ATOM 818 C C . LYS A 1 97 ? -20.231 -3.697 33.292 1.00 94.00 97 LYS A C 1
ATOM 820 O O . LYS A 1 97 ? -20.928 -4.294 34.107 1.00 94.00 97 LYS A O 1
ATOM 825 N N . THR A 1 98 ? -19.469 -2.658 33.634 1.00 94.44 98 THR A N 1
ATOM 826 C CA . THR A 1 98 ? -19.470 -2.131 35.006 1.00 94.44 98 THR A CA 1
ATOM 827 C C . THR A 1 98 ? -20.801 -1.486 35.389 1.00 94.44 98 THR A C 1
ATOM 829 O O . THR A 1 98 ? -21.222 -1.633 36.535 1.00 94.44 98 THR A O 1
ATOM 832 N N . ASP A 1 99 ? -21.484 -0.834 34.448 1.00 92.00 99 ASP A N 1
ATOM 833 C CA . ASP A 1 99 ? -22.801 -0.230 34.670 1.00 92.00 99 ASP A CA 1
ATOM 834 C C . ASP A 1 99 ? -23.872 -1.307 34.866 1.00 92.00 99 ASP A C 1
ATOM 836 O O . ASP A 1 99 ? -24.678 -1.207 35.787 1.00 92.00 99 ASP A O 1
ATOM 840 N N . LEU A 1 100 ? -23.813 -2.399 34.094 1.00 92.62 100 LEU A N 1
ATOM 841 C CA . LEU A 1 100 ? -24.676 -3.567 34.277 1.00 92.62 100 LEU A CA 1
ATOM 842 C C . LEU A 1 100 ? -24.543 -4.164 35.687 1.00 92.62 100 LEU A C 1
ATOM 844 O O . LEU A 1 100 ? -25.544 -4.542 36.287 1.00 92.62 100 LEU A O 1
ATOM 848 N N . MET A 1 101 ? -23.322 -4.233 36.229 1.00 92.25 101 MET A N 1
ATOM 849 C CA . MET A 1 101 ? -23.079 -4.748 37.585 1.00 92.25 101 MET A CA 1
ATOM 850 C C . MET A 1 101 ? -23.597 -3.817 38.690 1.00 92.25 101 MET A C 1
ATOM 852 O O . MET A 1 101 ? -23.867 -4.281 39.795 1.00 92.25 101 MET A O 1
ATOM 856 N N . LYS A 1 102 ? -23.710 -2.514 38.413 1.00 92.62 102 LYS A N 1
ATOM 857 C CA . LYS A 1 102 ? -24.214 -1.501 39.355 1.00 92.62 102 LYS A CA 1
ATOM 858 C C . LYS A 1 102 ? -25.708 -1.218 39.190 1.00 92.62 102 LYS A C 1
ATOM 860 O O . LYS A 1 102 ? -26.276 -0.529 40.034 1.00 92.62 102 LYS A O 1
ATOM 865 N N . ALA A 1 103 ? -26.326 -1.707 38.115 1.00 90.81 103 ALA A N 1
ATOM 866 C CA . ALA A 1 103 ? -27.720 -1.449 37.796 1.00 90.81 103 ALA A CA 1
ATOM 867 C C . ALA A 1 103 ? -28.630 -1.999 38.899 1.00 90.81 103 ALA A C 1
ATOM 869 O O . ALA A 1 103 ? -28.597 -3.184 39.228 1.00 90.81 103 ALA A O 1
ATOM 870 N N . THR A 1 104 ? -29.460 -1.124 39.458 1.00 88.88 104 THR A N 1
ATOM 871 C CA . THR A 1 104 ? -30.436 -1.491 40.500 1.00 88.88 104 THR A CA 1
ATOM 872 C C . THR A 1 104 ? -31.855 -1.589 39.943 1.00 88.88 104 THR A C 1
ATOM 874 O O . THR A 1 104 ? -32.717 -2.216 40.553 1.00 88.88 104 THR A O 1
ATOM 877 N N . ASN A 1 105 ? -32.091 -1.008 38.762 1.00 93.88 105 ASN A N 1
ATOM 878 C CA . ASN A 1 105 ? -33.385 -0.960 38.094 1.00 93.88 105 ASN A CA 1
ATOM 879 C C . ASN A 1 105 ? -33.421 -1.876 36.854 1.00 93.88 105 ASN A C 1
ATOM 881 O O . ASN A 1 105 ? -32.466 -1.937 36.079 1.00 93.88 105 ASN A O 1
ATOM 885 N N . GLU A 1 106 ? -34.559 -2.527 36.606 1.00 91.00 106 GLU A N 1
ATOM 886 C CA . GLU A 1 106 ? -34.795 -3.395 35.442 1.00 91.00 106 GLU A CA 1
ATOM 887 C C . GLU A 1 106 ? -34.600 -2.653 34.108 1.00 91.00 106 GLU A C 1
ATOM 889 O O . GLU A 1 106 ? -34.045 -3.190 33.142 1.00 91.00 106 GLU A O 1
ATOM 894 N N . ARG A 1 107 ? -34.986 -1.372 34.050 1.00 91.88 107 ARG A N 1
ATOM 895 C CA . ARG A 1 107 ? -34.786 -0.542 32.853 1.00 91.88 107 ARG A CA 1
ATOM 896 C C . ARG A 1 107 ? -33.305 -0.261 32.571 1.00 91.88 107 ARG A C 1
ATOM 898 O O . ARG A 1 107 ? -32.894 -0.254 31.411 1.00 91.88 107 ARG A O 1
ATOM 905 N N . GLU A 1 108 ? -32.509 -0.032 33.610 1.00 90.31 108 GLU A N 1
ATOM 906 C CA . GLU A 1 108 ? -31.063 0.201 33.483 1.00 90.31 108 GLU A CA 1
ATOM 907 C C . GLU A 1 108 ? -30.351 -1.086 33.073 1.00 90.31 108 GLU A C 1
ATOM 909 O O . GLU A 1 108 ? -29.539 -1.071 32.150 1.00 90.31 108 GLU A O 1
ATOM 914 N N . TYR A 1 109 ? -30.740 -2.211 33.678 1.00 94.19 109 TYR A N 1
ATOM 915 C CA . TYR A 1 109 ? -30.234 -3.534 33.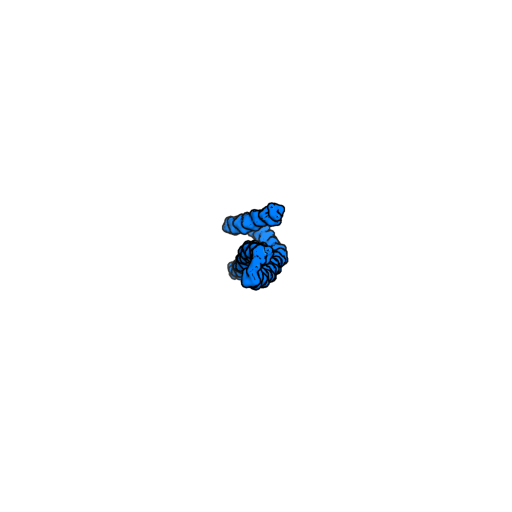332 1.00 94.19 109 TYR A CA 1
ATOM 916 C C . TYR A 1 109 ? -30.476 -3.864 31.854 1.00 94.19 109 TYR A C 1
ATOM 918 O O . TYR A 1 109 ? -29.540 -4.148 31.109 1.00 94.19 109 TYR A O 1
ATOM 926 N N . THR A 1 110 ? -31.727 -3.773 31.394 1.00 93.44 110 THR A N 1
ATOM 927 C CA . THR A 1 110 ? -32.089 -4.089 29.999 1.00 93.44 110 THR A CA 1
ATOM 928 C C . THR A 1 110 ? -31.405 -3.172 28.988 1.00 93.44 110 THR A C 1
ATOM 930 O O . THR A 1 110 ? -31.031 -3.628 27.907 1.00 93.44 110 THR A O 1
ATOM 933 N N . THR A 1 111 ? -31.207 -1.898 29.332 1.00 94.06 111 THR A N 1
ATOM 934 C CA . THR A 1 111 ? -30.466 -0.952 28.488 1.00 94.06 111 THR A CA 1
ATOM 935 C C . THR A 1 111 ? -28.987 -1.332 28.424 1.00 94.06 111 THR A C 1
ATOM 937 O O . THR A 1 111 ? -28.456 -1.493 27.329 1.00 94.06 111 THR A O 1
ATOM 940 N N . ALA A 1 112 ? -28.341 -1.574 29.567 1.00 92.25 112 ALA A N 1
ATOM 941 C CA . ALA A 1 112 ? -26.932 -1.952 29.620 1.00 92.25 112 ALA A CA 1
ATOM 942 C C . ALA A 1 11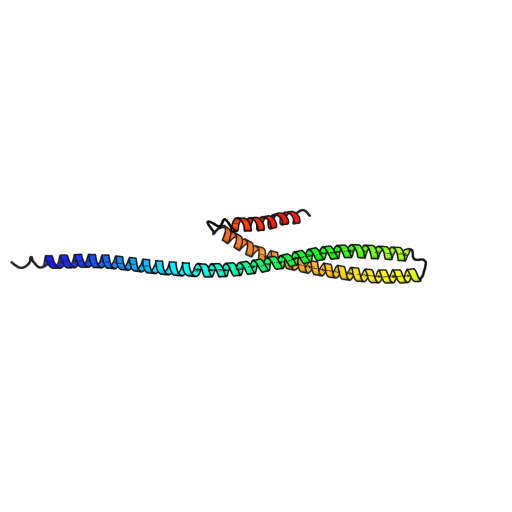2 ? -26.645 -3.262 28.865 1.00 92.25 112 ALA A C 1
ATOM 944 O O . ALA A 1 112 ? -25.663 -3.335 28.132 1.00 92.25 112 ALA A O 1
ATOM 945 N N . VAL A 1 113 ? -27.521 -4.272 28.957 1.00 93.88 113 VAL A N 1
ATOM 946 C CA . VAL A 1 113 ? -27.380 -5.513 28.169 1.00 93.88 113 VAL A CA 1
ATOM 947 C C . VAL A 1 113 ? -27.423 -5.232 26.662 1.00 93.88 113 VAL A C 1
ATOM 949 O O . VAL A 1 113 ? -26.581 -5.740 25.924 1.00 93.88 113 VAL A O 1
ATOM 952 N N . ARG A 1 114 ? -28.355 -4.388 26.195 1.00 94.94 114 ARG A N 1
ATOM 953 C CA . ARG A 1 114 ? -28.443 -4.024 24.769 1.00 94.94 114 ARG A CA 1
ATOM 954 C C . ARG A 1 114 ? -27.188 -3.300 24.288 1.00 94.94 114 ARG A C 1
ATOM 956 O O . ARG A 1 114 ? -26.675 -3.635 23.224 1.00 94.94 114 ARG A O 1
ATOM 963 N N . GLU A 1 115 ? -26.676 -2.352 25.068 1.00 93.94 115 GLU A N 1
ATOM 964 C CA . GLU A 1 115 ? -25.455 -1.610 24.721 1.00 93.94 115 GLU A CA 1
ATOM 965 C C . GLU A 1 115 ? -24.211 -2.518 24.704 1.00 93.94 115 GLU A C 1
ATOM 967 O O . GLU A 1 115 ? -23.346 -2.399 23.832 1.00 93.94 115 GLU A O 1
ATOM 972 N N . ILE A 1 116 ? -24.137 -3.500 25.609 1.00 94.50 116 ILE A N 1
ATOM 973 C CA . ILE A 1 116 ? -23.093 -4.538 25.602 1.00 94.50 116 ILE A CA 1
ATOM 974 C C . ILE A 1 116 ? -23.156 -5.370 24.316 1.00 94.50 116 ILE A C 1
ATOM 976 O O . ILE A 1 116 ? -22.114 -5.636 23.714 1.00 94.50 116 ILE A O 1
ATOM 980 N N . ASP A 1 117 ? -24.349 -5.762 23.869 1.00 96.19 117 ASP A N 1
ATOM 981 C CA . ASP A 1 117 ? -24.516 -6.534 22.635 1.00 96.19 117 ASP A CA 1
ATOM 982 C C . ASP A 1 117 ? -24.150 -5.725 21.383 1.00 96.19 117 ASP A C 1
ATOM 984 O O . ASP A 1 117 ? -23.545 -6.265 20.453 1.00 96.19 117 ASP A O 1
ATOM 988 N N . VAL A 1 118 ? -24.486 -4.431 21.351 1.00 95.44 118 VAL A N 1
ATOM 989 C CA . VAL A 1 118 ? -24.122 -3.523 20.251 1.00 95.44 118 VAL A CA 1
ATOM 990 C C . VAL A 1 118 ? -22.608 -3.331 20.191 1.00 95.44 118 VAL A C 1
ATOM 992 O O . VAL A 1 118 ? -22.000 -3.593 19.154 1.00 95.44 118 VAL A O 1
ATOM 995 N N . THR A 1 119 ? -21.982 -2.951 21.307 1.00 94.44 119 THR A N 1
ATOM 996 C CA . THR A 1 119 ? -20.522 -2.759 21.372 1.00 94.44 119 THR A CA 1
ATOM 997 C C . THR A 1 119 ? -19.760 -4.040 21.049 1.00 94.44 119 THR A C 1
ATOM 999 O O . THR A 1 119 ? -18.780 -4.001 20.313 1.00 94.44 119 THR A O 1
ATOM 1002 N N . ARG A 1 120 ? -20.241 -5.205 21.502 1.00 95.12 120 ARG A N 1
ATOM 1003 C CA . ARG A 1 120 ? -19.643 -6.503 21.156 1.00 95.12 120 ARG A CA 1
ATOM 1004 C C . ARG A 1 120 ? -19.669 -6.769 19.650 1.00 95.12 120 ARG A C 1
ATOM 1006 O O . ARG A 1 120 ? -18.672 -7.234 19.106 1.00 95.12 120 ARG A O 1
ATOM 1013 N N . LYS A 1 121 ? -20.788 -6.483 18.975 1.00 96.62 121 LYS A N 1
ATOM 1014 C CA . LYS A 1 121 ? -20.886 -6.625 17.512 1.00 96.62 121 LYS A CA 1
ATOM 1015 C C . LYS A 1 121 ? -19.928 -5.675 16.797 1.00 96.62 121 LYS A C 1
ATOM 1017 O O . LYS A 1 121 ? -19.256 -6.106 15.866 1.00 96.62 121 LYS A O 1
ATOM 1022 N N . ASN A 1 122 ? -19.832 -4.425 17.252 1.00 94.69 122 ASN A N 1
ATOM 1023 C CA . ASN A 1 122 ? -18.917 -3.435 16.678 1.00 94.69 122 ASN A CA 1
ATOM 1024 C C . ASN A 1 122 ? -17.452 -3.870 16.811 1.00 94.69 122 ASN A C 1
ATOM 1026 O O . ASN A 1 122 ? -16.731 -3.852 15.818 1.00 94.69 122 ASN A O 1
ATOM 1030 N N . ILE A 1 123 ? -17.047 -4.353 17.991 1.00 95.50 123 ILE A N 1
ATOM 1031 C CA . ILE A 1 123 ? -15.710 -4.915 18.241 1.00 95.50 123 ILE A CA 1
ATOM 1032 C C . ILE A 1 123 ? -15.405 -6.040 17.244 1.00 95.50 123 ILE A C 1
ATOM 1034 O O . ILE A 1 123 ? -14.396 -5.983 16.549 1.00 95.50 123 ILE A O 1
ATOM 1038 N N . SER A 1 124 ? -16.305 -7.018 17.091 1.00 96.25 124 SER A N 1
ATOM 1039 C CA . SER A 1 124 ? -16.086 -8.132 16.156 1.00 96.25 124 SER A CA 1
ATOM 1040 C C . SER A 1 124 ? -16.005 -7.691 14.687 1.00 96.25 124 SER A C 1
ATOM 1042 O O . SER A 1 124 ? -15.253 -8.280 13.905 1.00 96.25 124 SER A O 1
ATOM 1044 N N . LEU A 1 125 ? -16.762 -6.662 14.288 1.00 96.25 125 LEU A N 1
ATOM 1045 C CA . LEU A 1 125 ? -16.679 -6.089 12.941 1.00 96.25 125 LEU A CA 1
ATOM 1046 C C . LEU A 1 125 ? -15.326 -5.405 12.707 1.00 96.25 125 LEU A C 1
ATOM 1048 O O . LEU A 1 125 ? -14.683 -5.682 11.694 1.00 96.25 125 LEU A O 1
ATOM 1052 N N . MET A 1 126 ? -14.874 -4.586 13.660 1.00 94.50 126 MET A N 1
ATOM 1053 C CA . MET A 1 126 ? -13.580 -3.897 13.605 1.00 94.50 126 MET A CA 1
ATOM 1054 C C . MET A 1 126 ? -12.408 -4.886 13.597 1.00 94.50 126 MET A C 1
ATOM 1056 O O . MET A 1 126 ? -11.508 -4.762 12.772 1.00 94.50 126 MET A O 1
ATOM 1060 N N . GLU A 1 127 ? -12.439 -5.927 14.435 1.00 94.50 127 GLU A N 1
ATOM 1061 C CA . GLU A 1 127 ? -11.437 -7.007 14.433 1.00 94.50 127 GLU A CA 1
ATOM 1062 C C . GLU A 1 127 ? -11.362 -7.706 13.068 1.00 94.50 127 GLU A C 1
ATOM 1064 O O . GLU A 1 127 ? -10.278 -7.949 12.533 1.00 94.50 127 GLU A O 1
ATOM 1069 N N . THR A 1 128 ? -12.519 -7.985 12.459 1.00 96.69 128 THR A N 1
ATOM 1070 C CA . THR A 1 128 ? -12.585 -8.583 11.119 1.00 96.69 128 THR A CA 1
ATOM 1071 C C . THR A 1 128 ? -11.993 -7.653 10.055 1.00 96.69 128 THR A C 1
ATOM 1073 O O . THR A 1 128 ? -11.343 -8.115 9.115 1.00 96.69 128 THR A O 1
ATOM 1076 N N . GLU A 1 129 ? -12.212 -6.345 10.172 1.00 94.06 129 GLU A N 1
ATOM 1077 C CA . GLU A 1 129 ? -11.664 -5.348 9.254 1.00 94.06 129 GLU A CA 1
ATOM 1078 C C . GLU A 1 129 ? -10.144 -5.199 9.396 1.00 94.06 129 GLU A C 1
ATOM 1080 O O . GLU A 1 129 ? -9.432 -5.225 8.389 1.00 94.06 129 GLU A O 1
ATOM 1085 N N . ILE A 1 130 ? -9.630 -5.175 10.629 1.00 93.94 130 ILE A N 1
ATOM 1086 C CA . ILE A 1 130 ? -8.188 -5.188 10.915 1.00 93.94 130 ILE A CA 1
ATOM 1087 C C . ILE A 1 130 ? -7.532 -6.419 10.283 1.00 93.94 130 ILE A C 1
ATOM 1089 O O . ILE A 1 130 ? -6.518 -6.286 9.596 1.00 93.94 130 ILE A O 1
ATOM 1093 N N . LEU A 1 131 ? -8.123 -7.609 10.440 1.00 94.75 131 LEU A N 1
ATOM 1094 C CA . LEU A 1 131 ? -7.596 -8.837 9.834 1.00 94.75 131 LEU A CA 1
ATOM 1095 C C . LEU A 1 131 ? -7.515 -8.740 8.303 1.00 94.75 131 LEU A C 1
ATOM 1097 O O . LEU A 1 131 ? -6.495 -9.111 7.719 1.00 94.75 131 LEU A O 1
ATOM 1101 N N . LYS A 1 132 ? -8.542 -8.181 7.650 1.00 94.19 132 LYS A N 1
ATOM 1102 C CA . LYS A 1 132 ? -8.537 -7.950 6.194 1.00 94.19 132 LYS A CA 1
ATOM 1103 C C . LYS A 1 132 ? -7.434 -6.978 5.772 1.00 94.19 132 LYS A C 1
ATOM 1105 O O . LYS A 1 132 ? -6.762 -7.213 4.766 1.00 94.19 132 LYS A O 1
ATOM 1110 N N . LEU A 1 133 ? -7.225 -5.897 6.524 1.00 91.75 133 LEU A N 1
ATOM 1111 C CA . LEU A 1 133 ? -6.165 -4.922 6.247 1.00 91.75 133 LEU A CA 1
ATOM 1112 C C . LEU A 1 133 ? -4.771 -5.517 6.458 1.00 91.75 133 LEU A C 1
ATOM 1114 O O . LEU A 1 133 ? -3.879 -5.286 5.639 1.00 91.75 133 LEU A O 1
ATOM 1118 N N . MET A 1 134 ? -4.589 -6.338 7.495 1.00 90.19 134 MET A N 1
ATOM 1119 C CA . MET A 1 134 ? -3.345 -7.070 7.738 1.00 90.19 134 MET A CA 1
ATOM 1120 C C . MET A 1 134 ? -3.034 -8.048 6.606 1.00 90.19 134 MET A C 1
ATOM 1122 O O . MET A 1 134 ? -1.906 -8.075 6.114 1.00 90.19 134 MET A O 1
ATOM 1126 N N . GLU A 1 135 ? -4.022 -8.821 6.153 1.00 91.81 135 GLU A N 1
ATOM 1127 C CA . GLU A 1 135 ? -3.858 -9.734 5.023 1.00 91.81 135 GLU A CA 1
ATOM 1128 C C . GLU A 1 135 ? -3.524 -8.972 3.736 1.00 91.81 135 GLU A C 1
ATOM 1130 O O . GLU A 1 135 ? -2.571 -9.324 3.036 1.00 91.81 135 GLU A O 1
ATOM 1135 N N . ARG A 1 136 ? -4.243 -7.879 3.451 1.00 89.19 136 ARG A N 1
ATOM 1136 C CA . ARG A 1 136 ? -3.960 -7.010 2.304 1.00 89.19 136 ARG A CA 1
ATOM 1137 C C . ARG A 1 136 ? -2.529 -6.480 2.361 1.00 89.19 136 ARG A C 1
ATOM 1139 O O . ARG A 1 136 ? -1.784 -6.646 1.399 1.00 89.19 136 ARG A O 1
ATOM 1146 N N . SER A 1 137 ? -2.123 -5.892 3.482 1.00 88.00 137 SER A N 1
ATOM 1147 C CA . SER A 1 137 ? -0.780 -5.337 3.654 1.00 88.00 137 SER A CA 1
ATOM 1148 C C . SER A 1 137 ? 0.311 -6.409 3.531 1.00 88.00 137 SER A C 1
ATOM 1150 O O . SER A 1 137 ? 1.306 -6.196 2.835 1.00 88.00 137 SER A O 1
ATOM 1152 N N . LYS A 1 138 ? 0.094 -7.599 4.107 1.00 86.62 138 LYS A N 1
ATOM 1153 C CA . LYS A 1 138 ? 0.989 -8.755 3.964 1.00 86.62 138 LYS A CA 1
ATOM 1154 C C . LYS A 1 138 ? 1.111 -9.204 2.510 1.00 86.62 138 LYS A C 1
ATOM 1156 O O . LYS A 1 138 ? 2.221 -9.432 2.042 1.00 86.62 138 LYS A O 1
ATOM 1161 N N . ASN A 1 139 ? 0.000 -9.303 1.784 1.00 88.00 139 ASN A N 1
ATOM 1162 C CA . ASN A 1 139 ? -0.000 -9.693 0.375 1.00 88.00 139 ASN A CA 1
ATOM 1163 C C . ASN A 1 139 ? 0.736 -8.670 -0.497 1.00 88.00 139 ASN A C 1
ATOM 1165 O O . ASN A 1 139 ? 1.516 -9.064 -1.367 1.00 88.00 139 ASN A O 1
ATOM 1169 N N . LEU A 1 140 ? 0.550 -7.371 -0.231 1.00 85.12 140 LEU A N 1
ATOM 1170 C CA . LEU A 1 140 ? 1.344 -6.323 -0.871 1.00 85.12 140 LEU A CA 1
ATOM 1171 C C . LEU A 1 140 ? 2.836 -6.504 -0.550 1.00 85.12 140 LEU A C 1
ATOM 1173 O O . LEU A 1 140 ? 3.653 -6.482 -1.466 1.00 85.12 140 LEU A O 1
ATOM 1177 N N . ASN A 1 141 ? 3.202 -6.753 0.709 1.00 81.50 141 ASN A N 1
ATOM 1178 C CA . ASN A 1 141 ? 4.600 -6.934 1.109 1.00 81.50 141 ASN A CA 1
ATOM 1179 C C . ASN A 1 141 ? 5.254 -8.188 0.491 1.00 81.50 141 ASN A C 1
ATOM 1181 O O . ASN A 1 141 ? 6.373 -8.138 -0.008 1.00 81.50 141 ASN A O 1
ATOM 1185 N N . LEU A 1 142 ? 4.539 -9.309 0.410 1.00 84.44 142 LEU A N 1
ATOM 1186 C CA . LEU A 1 142 ? 5.036 -10.511 -0.271 1.00 84.44 142 LEU A CA 1
ATOM 1187 C C . LEU A 1 142 ? 5.217 -10.282 -1.776 1.00 84.44 142 LEU A C 1
ATOM 1189 O O . LEU A 1 142 ? 6.181 -10.760 -2.384 1.00 84.44 142 LEU A O 1
ATOM 1193 N N . TRP A 1 143 ? 4.305 -9.530 -2.399 1.00 78.00 143 TRP A N 1
ATOM 1194 C CA . TRP A 1 143 ? 4.472 -9.112 -3.789 1.00 78.00 143 TRP A CA 1
ATOM 1195 C C . TRP A 1 143 ? 5.747 -8.271 -3.965 1.00 78.00 143 TRP A C 1
ATOM 1197 O O . TRP A 1 143 ? 6.484 -8.478 -4.938 1.00 78.00 143 TRP A O 1
ATOM 1207 N N . TRP A 1 144 ? 6.047 -7.389 -3.003 1.00 66.75 144 TRP A N 1
ATOM 1208 C CA . TRP A 1 144 ? 7.277 -6.595 -2.946 1.00 66.75 144 TRP A CA 1
ATOM 1209 C C . TRP A 1 144 ? 8.532 -7.457 -2.829 1.00 66.75 144 TRP A C 1
ATOM 1211 O O . TRP A 1 144 ? 9.423 -7.348 -3.676 1.00 66.75 144 TRP A O 1
ATOM 1221 N N . GLU A 1 145 ? 8.588 -8.354 -1.845 1.00 72.69 145 GLU A N 1
ATOM 1222 C CA . GLU A 1 145 ? 9.700 -9.291 -1.636 1.00 72.69 145 GLU A CA 1
ATOM 1223 C C . GLU A 1 145 ? 9.981 -10.136 -2.876 1.00 72.69 145 GLU A C 1
ATOM 1225 O O . GLU A 1 145 ? 11.136 -10.346 -3.248 1.00 72.69 145 GLU A O 1
ATOM 1230 N N . ARG A 1 146 ? 8.937 -10.544 -3.603 1.00 74.62 146 ARG A N 1
ATOM 1231 C CA . ARG A 1 146 ? 9.103 -11.293 -4.852 1.00 74.62 146 ARG A CA 1
ATOM 1232 C C . ARG A 1 146 ? 9.666 -10.441 -5.992 1.00 74.62 146 ARG A C 1
ATOM 1234 O O . ARG A 1 146 ? 10.387 -10.962 -6.846 1.00 74.62 146 ARG A O 1
ATOM 1241 N N . LYS A 1 147 ? 9.344 -9.144 -6.054 1.00 72.31 147 LYS A N 1
ATOM 1242 C CA . LYS A 1 147 ? 9.866 -8.231 -7.088 1.00 72.31 147 LYS A CA 1
ATOM 1243 C C . LYS A 1 147 ? 11.258 -7.675 -6.759 1.00 72.31 147 LYS A C 1
ATOM 1245 O O . LYS A 1 147 ? 12.011 -7.401 -7.697 1.00 72.31 147 LYS A O 1
ATOM 1250 N N . LEU A 1 148 ? 11.623 -7.544 -5.483 1.00 56.88 148 LEU A N 1
ATOM 1251 C CA . LEU A 1 148 ? 12.900 -6.995 -4.996 1.00 56.88 148 LEU A CA 1
ATOM 1252 C C . LEU A 1 148 ? 14.156 -7.578 -5.693 1.00 56.88 148 LEU A C 1
ATOM 1254 O O . LEU A 1 148 ? 14.984 -6.797 -6.170 1.00 56.88 148 LEU A O 1
ATOM 1258 N N . PRO A 1 149 ? 14.298 -8.907 -5.885 1.00 59.09 149 PRO A N 1
ATOM 1259 C CA . PRO A 1 149 ? 15.457 -9.494 -6.566 1.00 59.09 149 PRO A CA 1
ATOM 1260 C C . PRO A 1 149 ? 15.594 -9.066 -8.031 1.00 59.09 149 PRO A C 1
ATOM 1262 O O . PRO A 1 149 ? 16.701 -9.008 -8.572 1.00 59.09 149 PRO A O 1
ATOM 1265 N N . ARG A 1 150 ? 14.471 -8.769 -8.696 1.00 57.47 150 ARG A N 1
ATOM 1266 C CA . ARG A 1 150 ? 14.459 -8.316 -10.089 1.00 57.47 150 ARG A CA 1
ATOM 1267 C C . ARG A 1 150 ? 14.897 -6.854 -10.186 1.00 57.47 150 ARG A C 1
ATOM 1269 O O . ARG A 1 150 ? 15.668 -6.536 -11.085 1.00 57.47 150 ARG A O 1
ATOM 1276 N N . TRP A 1 151 ? 14.475 -6.005 -9.248 1.00 56.00 151 TRP A N 1
ATOM 1277 C CA . TRP A 1 151 ? 14.897 -4.602 -9.168 1.00 56.00 151 TRP A CA 1
ATOM 1278 C C . TRP A 1 151 ? 16.375 -4.458 -8.802 1.00 56.00 151 TRP A C 1
ATOM 1280 O O . TRP A 1 151 ? 17.097 -3.797 -9.540 1.00 56.00 151 TRP A O 1
ATOM 1290 N N . ASN A 1 152 ? 16.863 -5.176 -7.783 1.00 55.16 152 ASN A N 1
ATOM 1291 C CA . ASN A 1 152 ? 18.288 -5.165 -7.417 1.00 55.16 152 ASN A CA 1
ATOM 1292 C C . ASN A 1 152 ? 19.189 -5.643 -8.568 1.00 55.16 152 ASN A C 1
ATOM 1294 O O . ASN A 1 152 ? 20.281 -5.119 -8.774 1.00 55.16 152 ASN A O 1
ATOM 1298 N N . ARG A 1 153 ? 18.728 -6.618 -9.366 1.00 50.06 153 ARG A N 1
ATOM 1299 C CA . ARG A 1 153 ? 19.453 -7.105 -10.553 1.00 50.06 153 ARG A CA 1
ATOM 1300 C C . ARG A 1 153 ? 19.518 -6.064 -11.669 1.00 50.06 153 ARG A C 1
ATOM 1302 O O . ARG A 1 153 ? 20.519 -5.998 -12.380 1.00 50.06 153 ARG A O 1
ATOM 1309 N N . VAL A 1 154 ? 18.453 -5.285 -11.845 1.00 58.12 154 VAL A N 1
ATOM 1310 C CA . VAL A 1 154 ? 18.443 -4.157 -12.779 1.00 58.12 154 VAL A CA 1
ATOM 1311 C C . VAL A 1 154 ? 19.374 -3.070 -12.240 1.00 58.12 154 VAL A C 1
ATOM 1313 O O . VAL A 1 154 ? 20.311 -2.702 -12.932 1.00 58.12 154 VAL A O 1
ATOM 1316 N N . GLU A 1 155 ? 19.237 -2.653 -10.987 1.00 45.69 155 GLU A N 1
ATOM 1317 C CA . GLU A 1 155 ? 20.076 -1.609 -10.388 1.00 45.69 155 GLU A CA 1
ATOM 1318 C C . GLU A 1 155 ? 21.581 -1.937 -10.479 1.00 45.69 155 GLU A C 1
ATOM 1320 O O . GLU A 1 155 ? 22.347 -1.118 -10.981 1.00 45.69 155 GLU A O 1
ATOM 1325 N N . LEU A 1 156 ? 21.993 -3.173 -10.159 1.00 45.25 156 LEU A N 1
ATOM 1326 C CA . LEU A 1 156 ? 23.385 -3.640 -10.292 1.00 45.25 156 LEU A CA 1
ATOM 1327 C C . LEU A 1 156 ? 23.899 -3.665 -11.742 1.00 45.25 156 LEU A C 1
ATOM 1329 O O . LEU A 1 156 ? 25.058 -3.337 -11.999 1.00 45.25 156 LEU A O 1
ATOM 1333 N N . LYS A 1 157 ? 23.060 -4.058 -12.712 1.00 50.94 157 LYS A N 1
ATOM 1334 C CA . LYS A 1 157 ? 23.444 -4.029 -14.136 1.00 50.94 157 LYS A CA 1
ATOM 1335 C C . LYS A 1 157 ? 23.636 -2.602 -14.641 1.00 50.94 157 LYS A C 1
ATOM 1337 O O . LYS A 1 157 ? 24.496 -2.369 -15.485 1.00 50.94 157 LYS A O 1
ATOM 1342 N N . TRP A 1 158 ? 22.843 -1.666 -14.137 1.00 50.06 158 TRP A N 1
ATOM 1343 C CA . TRP A 1 158 ? 22.872 -0.274 -14.571 1.00 50.06 158 TRP A CA 1
ATOM 1344 C C . TRP A 1 158 ? 24.002 0.525 -13.916 1.00 50.06 158 TRP A C 1
ATOM 1346 O O . TRP A 1 158 ? 24.639 1.328 -14.595 1.00 50.06 158 TRP A O 1
ATOM 1356 N N . THR A 1 159 ? 24.327 0.273 -12.643 1.00 49.91 159 THR A N 1
ATOM 1357 C CA . THR A 1 159 ? 25.454 0.942 -11.968 1.00 49.91 159 THR A CA 1
ATOM 1358 C C . THR A 1 159 ? 26.809 0.566 -12.556 1.00 49.91 159 THR A C 1
ATOM 1360 O O . THR A 1 159 ? 27.719 1.391 -12.552 1.00 49.91 159 THR A O 1
ATOM 1363 N N . ASN A 1 160 ? 26.943 -0.655 -13.078 1.00 51.47 160 ASN A N 1
ATOM 1364 C CA . ASN A 1 160 ? 28.222 -1.179 -13.559 1.00 51.47 160 ASN A CA 1
ATOM 1365 C C . ASN A 1 160 ? 28.497 -0.877 -15.042 1.00 51.47 160 ASN A C 1
ATOM 1367 O O . ASN A 1 160 ? 29.623 -1.073 -15.485 1.00 51.47 160 ASN A O 1
ATOM 1371 N N . ASN A 1 161 ? 27.502 -0.404 -15.804 1.00 53.91 161 ASN A N 1
ATOM 1372 C CA . ASN A 1 161 ? 27.603 -0.269 -17.263 1.00 53.91 161 ASN A CA 1
ATOM 1373 C C . ASN A 1 161 ? 27.516 1.182 -17.782 1.00 53.91 161 ASN A C 1
ATOM 1375 O O . ASN A 1 161 ? 27.536 1.395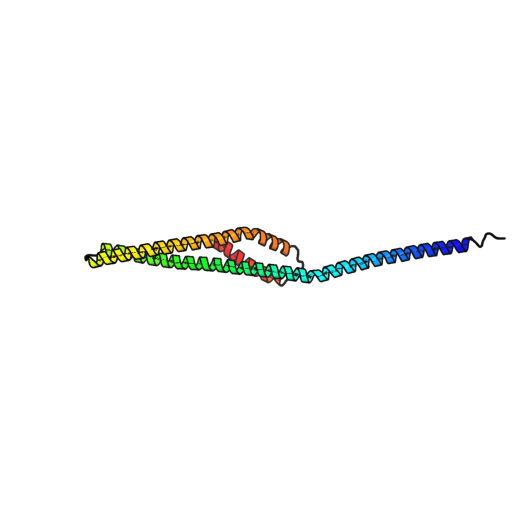 -18.990 1.00 53.91 161 ASN A O 1
ATOM 1379 N N . TRP A 1 162 ? 27.404 2.194 -16.909 1.00 40.38 162 TRP A N 1
ATOM 1380 C CA . TRP A 1 162 ? 27.269 3.596 -17.334 1.00 40.38 162 TRP A CA 1
ATOM 1381 C C . TRP A 1 162 ? 28.458 4.469 -16.893 1.00 40.38 162 TRP A C 1
ATOM 1383 O O . TRP A 1 162 ? 28.580 4.757 -15.698 1.00 40.38 162 TRP A O 1
ATOM 1393 N N . PRO A 1 163 ? 29.315 4.962 -17.814 1.00 39.69 163 PRO A N 1
ATOM 1394 C CA . PRO A 1 163 ? 30.526 5.680 -17.415 1.00 39.69 163 PRO A CA 1
ATOM 1395 C C . PRO A 1 163 ? 30.270 7.074 -16.831 1.00 39.69 163 PRO A C 1
ATOM 1397 O O . PRO A 1 163 ? 31.000 7.488 -15.943 1.00 39.69 163 PRO A O 1
ATOM 1400 N N . ASN A 1 164 ? 29.234 7.813 -17.248 1.00 50.84 164 ASN A N 1
ATOM 1401 C CA . ASN A 1 164 ? 29.065 9.216 -16.842 1.00 50.84 164 ASN A CA 1
ATOM 1402 C C . ASN A 1 164 ? 27.583 9.620 -16.778 1.00 50.84 164 ASN A C 1
ATOM 1404 O O . ASN A 1 164 ? 26.970 9.946 -17.787 1.00 50.84 164 ASN A O 1
ATOM 1408 N N . GLY A 1 165 ? 26.983 9.594 -15.585 1.00 40.47 165 GLY A N 1
ATOM 1409 C CA . GLY A 1 165 ? 25.589 10.005 -15.364 1.00 40.47 165 GLY A CA 1
ATOM 1410 C C . GLY A 1 165 ? 25.426 10.731 -14.030 1.00 40.47 165 GLY A C 1
ATOM 1411 O O . GLY A 1 165 ? 24.997 10.142 -13.041 1.00 40.47 165 GLY A O 1
ATOM 1412 N N . GLN A 1 166 ? 25.828 12.004 -13.962 1.00 43.59 166 GLN A N 1
ATOM 1413 C CA . GLN A 1 166 ? 25.771 12.805 -12.727 1.00 43.59 166 GLN A CA 1
ATOM 1414 C C . GLN A 1 166 ? 24.334 13.159 -12.289 1.00 43.59 166 GLN A C 1
ATOM 1416 O O . GLN A 1 166 ? 24.107 13.407 -11.104 1.00 43.59 166 GLN A O 1
ATOM 1421 N N . SER A 1 167 ? 23.354 13.132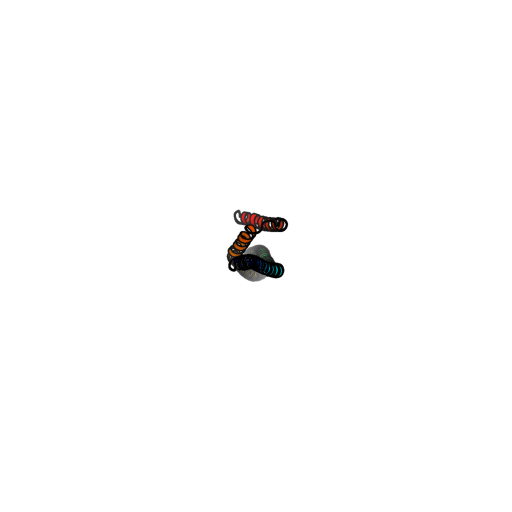 -13.199 1.00 48.78 167 SER A N 1
ATOM 1422 C CA . SER A 1 167 ? 21.942 13.412 -12.891 1.00 48.78 167 SER A CA 1
ATOM 1423 C C . SER A 1 167 ? 21.268 12.266 -12.122 1.00 48.78 167 SER A C 1
ATOM 1425 O O . SER A 1 167 ? 20.554 12.508 -11.150 1.00 48.78 167 SER A O 1
ATOM 1427 N N . LEU A 1 168 ? 21.571 11.011 -12.469 1.00 43.94 168 LEU A N 1
ATOM 1428 C CA . LEU A 1 168 ? 20.941 9.828 -11.869 1.00 43.94 168 LEU A CA 1
ATOM 1429 C C . LEU A 1 168 ? 21.514 9.447 -10.499 1.00 43.94 168 LEU A C 1
ATOM 1431 O O . LEU A 1 168 ? 20.772 8.908 -9.681 1.00 43.94 168 LEU A O 1
ATOM 1435 N N . ARG A 1 169 ? 22.777 9.788 -10.188 1.00 45.56 169 ARG A N 1
ATOM 1436 C CA . ARG A 1 169 ? 23.363 9.564 -8.845 1.00 45.56 169 ARG A CA 1
ATOM 1437 C C . ARG A 1 169 ? 22.632 10.345 -7.749 1.00 45.56 169 ARG A C 1
ATOM 1439 O O . ARG A 1 169 ? 22.592 9.896 -6.607 1.00 45.56 169 ARG A O 1
ATOM 1446 N N . LYS A 1 170 ? 22.041 11.502 -8.075 1.00 48.00 170 LYS A N 1
ATOM 1447 C CA . LYS A 1 170 ? 21.208 12.265 -7.130 1.00 48.00 170 LYS A CA 1
ATOM 1448 C C . LYS A 1 170 ? 19.877 11.549 -6.865 1.00 48.00 170 LYS A C 1
ATOM 1450 O O . LYS A 1 170 ? 19.479 11.450 -5.709 1.00 48.00 170 LYS A O 1
ATOM 1455 N N . ALA A 1 171 ? 19.256 10.975 -7.899 1.00 44.22 171 ALA A N 1
ATOM 1456 C CA . ALA A 1 171 ? 18.004 10.224 -7.785 1.00 44.22 171 ALA A CA 1
ATOM 1457 C C . ALA A 1 171 ? 18.178 8.876 -7.055 1.00 44.22 171 ALA A C 1
ATOM 1459 O O . ALA A 1 171 ? 17.445 8.592 -6.111 1.00 44.22 171 ALA A O 1
ATOM 1460 N N . THR A 1 172 ? 19.207 8.086 -7.384 1.00 46.81 172 THR A N 1
ATOM 1461 C CA . THR A 1 172 ? 19.514 6.827 -6.663 1.00 46.81 172 THR A CA 1
ATOM 1462 C C . THR A 1 172 ? 19.964 7.076 -5.223 1.00 46.81 172 THR A C 1
ATOM 1464 O O . THR A 1 172 ? 19.635 6.296 -4.332 1.00 46.81 172 THR A O 1
ATOM 1467 N N . ARG A 1 173 ? 20.656 8.187 -4.929 1.00 45.31 173 ARG A N 1
ATOM 1468 C CA . ARG A 1 173 ? 20.989 8.574 -3.544 1.00 45.31 173 ARG A CA 1
ATOM 1469 C C . ARG A 1 173 ? 19.748 8.984 -2.735 1.00 45.31 173 ARG A C 1
ATOM 1471 O O . ARG A 1 173 ? 19.743 8.774 -1.527 1.00 45.31 173 ARG A O 1
ATOM 1478 N N . LEU A 1 174 ? 18.708 9.529 -3.370 1.00 47.72 174 LEU A N 1
ATOM 1479 C CA . LEU A 1 174 ? 17.430 9.833 -2.714 1.00 47.72 174 LEU A CA 1
ATOM 1480 C C . LEU A 1 174 ? 16.633 8.558 -2.409 1.00 47.72 174 LEU A C 1
ATOM 1482 O O . LEU A 1 174 ? 16.199 8.393 -1.271 1.00 47.72 174 LEU A O 1
ATOM 1486 N N . VAL A 1 175 ? 16.530 7.633 -3.371 1.00 47.94 175 VAL A N 1
ATOM 1487 C CA . VAL A 1 175 ? 15.816 6.349 -3.210 1.00 47.94 175 VAL A CA 1
ATOM 1488 C C . VAL A 1 175 ? 16.538 5.414 -2.229 1.00 47.94 175 VAL A C 1
ATOM 1490 O O . VAL A 1 175 ? 15.917 4.841 -1.339 1.00 47.94 175 VAL A O 1
ATOM 1493 N N . SER A 1 176 ? 17.870 5.312 -2.302 1.00 47.25 176 SER A N 1
ATOM 1494 C CA . SER A 1 176 ? 18.647 4.475 -1.371 1.00 47.25 176 SER A CA 1
ATOM 1495 C C . SER A 1 176 ? 18.697 5.029 0.056 1.00 47.25 176 SER A C 1
ATOM 1497 O O . SER A 1 176 ? 18.750 4.234 0.991 1.00 47.25 176 SER A O 1
ATOM 1499 N N . LYS A 1 177 ? 18.652 6.355 0.266 1.00 49.09 177 LYS A N 1
ATOM 1500 C CA . LYS A 1 177 ? 18.539 6.934 1.618 1.00 49.09 177 LYS A CA 1
ATOM 1501 C C . LYS A 1 177 ? 17.181 6.627 2.249 1.00 49.09 177 LYS A C 1
ATOM 1503 O O . LYS A 1 177 ? 17.153 6.139 3.374 1.00 49.09 177 LYS A O 1
ATOM 1508 N N . THR A 1 178 ? 16.088 6.798 1.503 1.00 46.44 178 THR A N 1
ATOM 1509 C CA . THR A 1 178 ? 14.738 6.464 1.993 1.00 46.44 178 THR A CA 1
ATOM 1510 C C . THR A 1 178 ? 14.556 4.964 2.236 1.00 46.44 178 THR A C 1
ATOM 1512 O O . THR A 1 178 ? 13.977 4.588 3.250 1.00 46.44 178 THR A O 1
ATOM 1515 N N . CYS A 1 179 ? 15.118 4.092 1.390 1.00 39.12 179 CYS A N 1
ATOM 1516 C CA . CYS A 1 179 ? 15.109 2.647 1.647 1.00 39.12 179 CYS A CA 1
ATOM 1517 C C . CYS A 1 179 ? 15.972 2.245 2.855 1.00 39.12 179 CYS A C 1
ATOM 1519 O O . CYS A 1 179 ? 15.554 1.410 3.651 1.00 39.12 179 CYS A O 1
ATOM 1521 N N . ARG A 1 180 ? 17.171 2.822 3.026 1.00 42.75 180 ARG A N 1
ATOM 1522 C CA . ARG A 1 180 ? 18.108 2.400 4.085 1.00 42.75 180 ARG A CA 1
ATOM 1523 C C . ARG A 1 180 ? 17.727 2.929 5.472 1.00 42.75 180 ARG A C 1
ATOM 1525 O O . ARG A 1 180 ? 18.003 2.256 6.455 1.00 42.75 180 ARG A O 1
ATOM 1532 N N . GLN A 1 181 ? 17.068 4.085 5.562 1.00 46.88 181 GLN A N 1
ATOM 1533 C CA . GLN A 1 181 ? 16.577 4.618 6.840 1.00 46.88 181 GLN A CA 1
ATOM 1534 C C . GLN A 1 181 ? 15.399 3.812 7.417 1.00 46.88 181 GLN A C 1
ATOM 1536 O O . GLN A 1 181 ? 15.292 3.719 8.635 1.00 46.88 181 GLN A O 1
ATOM 1541 N N . ASN A 1 182 ? 14.598 3.138 6.582 1.00 45.47 182 ASN A N 1
ATOM 1542 C CA . ASN A 1 182 ? 13.438 2.371 7.057 1.00 45.47 182 ASN A CA 1
ATOM 1543 C C . ASN A 1 182 ? 13.720 0.889 7.343 1.00 45.47 182 ASN A C 1
ATOM 1545 O O . ASN A 1 182 ? 13.037 0.309 8.180 1.00 45.47 182 ASN A O 1
ATOM 1549 N N . VAL A 1 183 ? 14.763 0.288 6.757 1.00 40.28 183 VAL A N 1
ATOM 1550 C CA . VAL A 1 183 ? 15.207 -1.059 7.181 1.00 40.28 183 VAL A CA 1
ATOM 1551 C C . VAL A 1 183 ? 15.727 -1.031 8.625 1.00 40.28 183 VAL A C 1
ATOM 1553 O O . VAL A 1 183 ? 15.473 -1.960 9.385 1.00 40.28 183 VAL A O 1
ATOM 1556 N N . SER A 1 184 ? 16.377 0.058 9.045 1.00 37.62 184 SER A N 1
ATOM 1557 C CA . SER A 1 184 ? 16.820 0.228 10.435 1.00 37.62 184 SER A CA 1
ATOM 1558 C C . SER A 1 184 ? 15.666 0.481 11.414 1.00 37.62 184 SER A C 1
ATOM 1560 O O . SER A 1 184 ? 15.772 0.097 12.573 1.00 37.62 184 SER A O 1
ATOM 1562 N N . HIS A 1 185 ? 14.561 1.088 10.964 1.00 38.00 185 HIS A N 1
ATOM 1563 C CA . HIS A 1 185 ? 13.395 1.368 11.814 1.00 38.00 185 HIS A CA 1
ATOM 1564 C C . HIS A 1 185 ? 12.477 0.143 12.003 1.00 38.00 185 HIS A C 1
ATOM 1566 O O . HIS A 1 185 ? 11.698 0.109 12.949 1.00 38.00 185 HIS A O 1
ATOM 1572 N N . CYS A 1 186 ? 12.599 -0.880 11.148 1.00 33.84 186 CYS A N 1
ATOM 1573 C CA . CYS A 1 186 ? 11.901 -2.166 11.287 1.00 33.84 186 CYS A CA 1
ATOM 1574 C C . CYS A 1 186 ? 12.710 -3.250 12.027 1.00 33.84 186 CYS A C 1
ATOM 1576 O O . CYS A 1 186 ? 12.178 -4.325 12.270 1.00 33.84 186 CYS A O 1
ATOM 1578 N N . LEU A 1 187 ? 13.982 -3.004 12.367 1.00 33.00 187 LEU A N 1
ATOM 1579 C CA . LEU A 1 187 ? 14.828 -3.944 13.125 1.00 33.00 187 LEU A CA 1
ATOM 1580 C C . LEU A 1 187 ? 15.058 -3.519 14.589 1.00 33.00 187 LEU A C 1
ATOM 1582 O O . LEU A 1 187 ? 15.777 -4.202 15.313 1.00 33.00 187 LEU A O 1
ATOM 1586 N N . LEU A 1 188 ? 14.466 -2.401 15.025 1.00 35.12 188 LEU A N 1
ATOM 1587 C CA . LEU A 1 188 ? 14.607 -1.838 16.379 1.00 35.12 188 LEU A CA 1
ATOM 1588 C C . LEU A 1 188 ? 13.257 -1.506 17.052 1.00 35.12 188 LEU A C 1
ATOM 1590 O O . LEU A 1 188 ? 13.207 -0.722 17.998 1.00 35.12 188 LEU A O 1
ATOM 1594 N N . SER A 1 189 ? 12.154 -2.100 16.600 1.00 34.00 189 SER A N 1
ATOM 1595 C CA . SER A 1 189 ? 10.848 -2.099 17.283 1.00 34.00 189 SER A CA 1
ATOM 1596 C C . SER A 1 189 ? 10.189 -3.453 17.088 1.00 34.00 189 SER A C 1
ATOM 1598 O O . SER A 1 189 ? 9.540 -3.916 18.047 1.00 34.00 189 SER A O 1
#

Radius of gyration: 40.31 Å; chains: 1; bounding box: 104×25×125 Å